Protein AF-A0A8J2YN36-F1 (afdb_monomer)

Organism: NCBI:txid591372

InterPro domains:
  IPR023346 Lysozyme-like domain superfamily [SSF53955] (122-240)

Foldseek 3Di:
DDDDDDDQDPVNVVVVVVVVVVVVVVVDDPPDCVVVVVVVVVVPDPDDPVVVVVVVVVVVVVVVVLVVLLVVQQVVLLVCLLVVHADAQAAAQPPPPVPLVPPVPDPPDLQVQLLVLCVVCVVLLVVQCVVLVNDSLLLSLQLSLQRRCVVVVVVVVVVVVPDDDDDPQAQPSNVDDCVSQVSLPPPDDNRPDSSNVSNSLSSSLSSLVVNYPDDDSQSSQQCSVGSSHRYRDSRSVSSVSCSVVVSSVVVVVVVVVVVVVVD

pLDDT: mean 75.19, std 22.32, range [29.22, 98.69]

Solvent-accessible surface area (backbone atoms only — not comparable to full-atom values): 15057 Å² total; per-residue (Å²): 140,82,85,79,79,82,79,79,49,74,66,56,52,51,50,53,53,50,49,55,54,54,53,53,67,73,68,59,98,76,78,56,72,64,61,54,51,50,56,52,56,60,70,74,48,74,78,60,63,75,64,59,54,52,50,52,52,52,52,53,51,51,52,49,53,53,50,52,50,28,50,54,47,20,53,52,50,50,48,24,53,56,72,69,45,95,55,85,54,68,57,42,78,57,81,84,66,82,75,58,76,62,80,89,72,49,88,84,52,77,43,67,54,11,39,47,40,39,67,75,40,44,69,50,44,52,57,36,19,64,75,54,75,38,61,53,58,57,55,46,17,49,28,23,49,49,42,52,49,46,64,61,57,49,55,56,50,56,72,64,57,88,73,84,89,78,79,82,83,49,31,52,53,60,62,56,56,43,94,82,46,41,69,67,43,72,95,48,54,35,44,81,35,55,65,43,21,47,44,46,48,46,52,48,52,34,52,52,46,77,28,27,92,79,70,44,64,26,46,49,43,22,40,74,79,33,56,45,50,50,44,46,36,74,66,3,51,51,32,37,53,38,48,75,64,40,53,55,59,56,51,54,57,53,53,53,54,55,64,64,73,78,111

Radius of gyration: 24.27 Å; Cα contacts (8 Å, |Δi|>4): 234; chains: 1; bounding box: 58×43×88 Å

Nearest PDB structures (foldseek):
  6ghy-assembly2_A  TM=6.630E-01  e=3.909E-01  Escherichia coli K-12
  6gi3-assembly1_B  TM=6.276E-01  e=3.215E-01  Escherichia coli
  6gi4-assembly1_B  TM=6.273E-01  e=3.545E-01  Escherichia coli
  6ghz-assembly2_A  TM=6.278E-01  e=1.203E+00  Escherichia coli K-12
  4hjv-assembly2_B  TM=5.149E-01  e=7.027E-01  Escherichia coli K-12

Sequence (263 aa):
MVSSVPSMTDEAFTALYAQLVAENKKFGSRLSEEALDIAASLRSFSPPDHDESKTRLRHANAAYIAREEGRRIEASRRRAILEDKPYPLVVSSGEDGDERPPIHRQVFRIDPLGVQAILQADQYIKKYAEKYSVDEELIRSVFYIENSQGYYEIGKKITNWAGLTNPPSTSLPSNINPELWQDILPGRDLRHDLDANVEASVKLLARIMERMEDPSIEKVATLYNGLGLDTVSVYGRQVRDVYHSRPWQIWRKLKSKITDEDL

Structure (mmCIF, N/CA/C/O backbone):
data_AF-A0A8J2YN36-F1
#
_entry.id   AF-A0A8J2YN36-F1
#
loop_
_atom_site.group_PDB
_atom_site.id
_atom_site.type_symbol
_atom_site.label_atom_id
_atom_site.label_alt_id
_atom_site.label_comp_id
_atom_site.label_asym_id
_atom_site.label_entity_id
_atom_site.label_seq_id
_atom_site.pdbx_PDB_ins_code
_atom_site.Cartn_x
_atom_site.Cartn_y
_atom_site.Cartn_z
_atom_site.occupancy
_atom_site.B_iso_or_equiv
_atom_site.auth_seq_id
_atom_site.auth_comp_id
_atom_site.auth_asym_id
_atom_site.auth_atom_id
_atom_site.pdbx_PDB_model_num
ATOM 1 N N . MET A 1 1 ? 23.647 -16.515 -47.889 1.00 36.34 1 MET A N 1
ATOM 2 C CA . MET A 1 1 ? 23.858 -15.081 -48.177 1.00 36.34 1 MET A CA 1
ATOM 3 C C . MET A 1 1 ? 23.295 -14.296 -47.006 1.00 36.34 1 MET A C 1
ATOM 5 O O . MET A 1 1 ? 22.085 -14.160 -46.911 1.00 36.34 1 MET A O 1
ATOM 9 N N . VAL A 1 2 ? 24.145 -13.898 -46.058 1.00 31.08 2 VAL A N 1
ATOM 10 C CA . VAL A 1 2 ? 23.741 -13.088 -44.900 1.00 31.08 2 VAL A CA 1
ATOM 11 C C . VAL A 1 2 ? 24.084 -11.640 -45.230 1.00 31.08 2 VAL A C 1
ATOM 13 O O . VAL A 1 2 ? 25.230 -11.337 -45.551 1.00 31.08 2 VAL A O 1
ATOM 16 N N . SER A 1 3 ? 23.063 -10.787 -45.235 1.00 33.75 3 SER A N 1
ATOM 17 C CA . SER A 1 3 ? 23.162 -9.349 -45.480 1.00 33.75 3 SER A CA 1
ATOM 18 C C . SER A 1 3 ? 23.956 -8.685 -44.350 1.00 33.75 3 SER A C 1
ATOM 20 O O . SER A 1 3 ? 23.584 -8.781 -43.182 1.00 33.75 3 SER A O 1
ATOM 22 N N . SER A 1 4 ? 25.077 -8.050 -44.695 1.00 29.66 4 SER A N 1
ATOM 23 C CA . SER A 1 4 ? 25.869 -7.225 -43.785 1.00 29.66 4 SER A CA 1
ATOM 24 C C . SER A 1 4 ? 25.162 -5.891 -43.544 1.00 29.66 4 SER A C 1
ATOM 26 O O . SER A 1 4 ? 24.923 -5.137 -44.489 1.00 29.66 4 SER A O 1
ATOM 28 N N . VAL A 1 5 ? 24.858 -5.590 -42.282 1.00 32.47 5 VAL A N 1
ATOM 29 C CA . VAL A 1 5 ? 24.374 -4.270 -41.851 1.00 32.47 5 VAL A CA 1
ATOM 30 C C . VAL A 1 5 ? 25.513 -3.250 -42.022 1.00 32.47 5 VAL A C 1
ATOM 32 O O . VAL A 1 5 ? 26.638 -3.566 -41.624 1.00 32.47 5 VAL A O 1
ATOM 35 N N . PRO A 1 6 ? 25.280 -2.051 -42.594 1.00 34.62 6 PRO A N 1
ATOM 36 C CA . PRO A 1 6 ? 26.351 -1.084 -42.819 1.00 34.62 6 PRO A CA 1
ATOM 37 C C . PRO A 1 6 ? 26.919 -0.590 -41.486 1.00 34.62 6 PRO A C 1
ATOM 39 O O . PRO A 1 6 ? 26.170 -0.188 -40.593 1.00 34.62 6 PRO A O 1
ATOM 42 N N . SER A 1 7 ? 28.246 -0.597 -41.356 1.00 46.69 7 SER A N 1
ATOM 43 C CA . SER A 1 7 ? 28.943 0.097 -40.276 1.00 46.69 7 SER A CA 1
ATOM 44 C C . SER A 1 7 ? 28.698 1.597 -40.410 1.00 46.69 7 SER A C 1
ATOM 46 O O . SER A 1 7 ? 28.994 2.187 -41.450 1.00 46.69 7 SER A O 1
ATOM 48 N N . MET A 1 8 ? 28.159 2.205 -39.360 1.00 40.66 8 MET A N 1
ATOM 49 C CA . MET A 1 8 ? 28.013 3.652 -39.257 1.00 40.66 8 MET A CA 1
ATOM 50 C C . MET A 1 8 ? 29.415 4.274 -39.299 1.00 40.66 8 MET A C 1
ATOM 52 O O . MET A 1 8 ? 30.264 3.913 -38.488 1.00 40.66 8 MET A O 1
ATOM 56 N N . THR A 1 9 ? 29.683 5.126 -40.288 1.00 59.22 9 THR A N 1
ATOM 57 C CA . THR A 1 9 ? 30.974 5.814 -40.417 1.00 59.22 9 THR A CA 1
ATOM 58 C C . THR A 1 9 ? 31.153 6.812 -39.271 1.00 59.22 9 THR A C 1
ATOM 60 O O . THR A 1 9 ? 30.168 7.293 -38.703 1.00 59.22 9 THR A O 1
ATOM 63 N N . ASP A 1 10 ? 32.398 7.163 -38.942 1.00 42.31 10 ASP A N 1
ATOM 64 C CA . ASP A 1 10 ? 32.710 8.156 -37.900 1.00 42.31 10 ASP A CA 1
ATOM 65 C C . ASP A 1 10 ? 31.997 9.501 -38.137 1.00 42.31 10 ASP A C 1
ATOM 67 O O . ASP A 1 10 ? 31.609 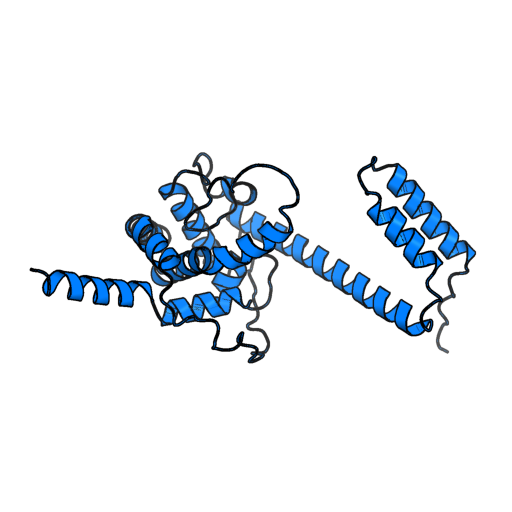10.189 -37.191 1.00 42.31 10 ASP A O 1
ATOM 71 N N . GLU A 1 11 ? 31.727 9.848 -39.397 1.00 44.66 11 GLU A N 1
ATOM 72 C CA . GLU A 1 11 ? 30.932 11.020 -39.778 1.00 44.66 11 GLU A CA 1
ATOM 73 C C . GLU A 1 11 ? 29.464 10.908 -39.352 1.00 44.66 11 GLU A C 1
ATOM 75 O O . GLU A 1 11 ? 28.896 11.877 -38.850 1.00 44.66 11 GLU A O 1
ATOM 80 N N . ALA A 1 12 ? 28.850 9.728 -39.478 1.00 45.66 12 ALA A N 1
ATOM 81 C CA . ALA A 1 12 ? 27.471 9.502 -39.052 1.00 45.66 12 ALA A CA 1
ATOM 82 C C . ALA A 1 12 ? 27.338 9.509 -37.518 1.00 45.66 12 ALA A C 1
ATOM 84 O O . ALA A 1 12 ? 26.352 10.020 -36.984 1.00 45.66 12 ALA A O 1
ATOM 85 N N . PHE A 1 13 ? 28.350 9.019 -36.796 1.00 43.75 13 PHE A N 1
ATOM 86 C CA . PHE A 1 13 ? 28.421 9.145 -35.336 1.00 43.75 13 PHE A CA 1
ATOM 87 C C . PHE A 1 13 ? 28.598 10.603 -34.898 1.00 43.75 13 PHE A C 1
ATOM 89 O O . PHE A 1 13 ? 27.888 11.082 -34.012 1.00 43.75 13 PHE A O 1
ATOM 96 N N . THR A 1 14 ? 29.483 11.335 -35.575 1.00 49.91 14 THR A N 1
ATOM 97 C CA . THR A 1 14 ? 29.727 12.758 -35.313 1.00 49.91 14 THR A CA 1
ATOM 98 C C . THR A 1 14 ? 28.478 13.602 -35.586 1.00 49.91 14 THR A C 1
ATOM 100 O O . THR A 1 14 ? 28.155 14.491 -34.798 1.00 49.91 14 THR A O 1
ATOM 103 N N . ALA A 1 15 ? 27.726 13.291 -36.646 1.00 52.50 15 ALA A N 1
ATOM 104 C CA . ALA A 1 15 ? 26.467 13.958 -36.971 1.00 52.50 15 ALA A CA 1
ATOM 105 C C . ALA A 1 15 ? 25.373 13.690 -35.921 1.00 52.50 15 ALA A C 1
ATOM 107 O O . ALA A 1 15 ? 24.716 14.631 -35.471 1.00 52.50 15 ALA A O 1
ATOM 108 N N . LEU A 1 16 ? 25.222 12.438 -35.470 1.00 45.72 16 LEU A N 1
ATOM 109 C CA . LEU A 1 16 ? 24.262 12.066 -34.424 1.00 45.72 16 LEU A CA 1
ATOM 110 C C . LEU A 1 16 ? 24.597 12.741 -33.082 1.00 45.72 16 LEU A C 1
ATOM 112 O O . LEU A 1 16 ? 23.713 13.259 -32.400 1.00 45.72 16 LEU A O 1
ATOM 116 N N . TYR A 1 17 ? 25.884 12.795 -32.732 1.00 46.91 17 TYR A N 1
ATOM 117 C CA . TYR A 1 17 ? 26.377 13.482 -31.539 1.00 46.91 17 TYR A CA 1
ATOM 118 C C . TYR A 1 17 ? 26.134 14.998 -31.607 1.00 46.91 17 TYR A C 1
ATOM 120 O O . TYR A 1 17 ? 25.642 15.596 -30.649 1.00 46.91 17 TYR A O 1
ATOM 128 N N . ALA A 1 18 ? 26.405 15.625 -32.756 1.00 55.03 18 ALA A N 1
ATOM 129 C CA . ALA A 1 18 ? 26.137 17.045 -32.969 1.00 55.03 18 ALA A CA 1
ATOM 130 C C . ALA A 1 18 ? 24.636 17.377 -32.877 1.00 55.03 18 ALA A C 1
ATOM 132 O O . ALA A 1 18 ? 24.273 18.411 -32.311 1.00 55.03 18 ALA A O 1
ATOM 133 N N . GLN A 1 19 ? 23.764 16.490 -33.366 1.00 51.41 19 GLN A N 1
ATOM 134 C CA . GLN A 1 19 ? 22.310 16.640 -33.280 1.00 51.41 19 GLN A CA 1
ATOM 135 C C . GLN A 1 19 ? 21.805 16.542 -31.830 1.00 51.41 19 GLN A C 1
ATOM 137 O O . GLN A 1 19 ? 21.037 17.398 -31.398 1.00 51.41 19 GLN A O 1
ATOM 142 N N . LEU A 1 20 ? 22.317 15.591 -31.040 1.00 45.44 20 LEU A N 1
ATOM 143 C CA . LEU A 1 20 ? 22.020 15.449 -29.605 1.00 45.44 20 LEU A CA 1
ATOM 144 C C . LEU A 1 20 ? 22.464 16.670 -28.781 1.00 45.44 20 LEU A C 1
ATOM 146 O O . LEU A 1 20 ? 21.748 17.131 -27.892 1.00 45.44 20 LEU A O 1
ATOM 150 N N . VAL A 1 21 ? 23.633 17.237 -29.095 1.00 52.78 21 VAL A N 1
ATOM 151 C CA . VAL A 1 21 ? 24.135 18.470 -28.462 1.00 52.78 21 VAL A CA 1
ATOM 152 C C . VAL A 1 21 ? 23.289 19.689 -28.861 1.00 52.78 21 VAL A C 1
ATOM 154 O O . VAL A 1 21 ? 23.012 20.553 -28.024 1.00 52.78 21 VAL A O 1
ATOM 157 N N . ALA A 1 22 ? 22.848 19.764 -30.120 1.00 56.06 22 ALA A N 1
ATOM 158 C CA . ALA A 1 22 ? 21.979 20.834 -30.609 1.00 56.06 22 ALA A CA 1
ATOM 159 C C . ALA A 1 22 ? 20.567 20.769 -29.998 1.00 56.06 22 ALA A C 1
ATOM 161 O O . ALA A 1 22 ? 20.011 21.808 -29.634 1.00 56.06 22 ALA A O 1
ATOM 162 N N . GLU A 1 23 ? 20.011 19.569 -29.820 1.00 46.50 23 GLU A N 1
ATOM 163 C CA . GLU A 1 23 ? 18.734 19.361 -29.131 1.00 46.50 23 GLU A CA 1
ATOM 164 C C . GLU A 1 23 ? 18.837 19.690 -27.635 1.00 46.50 23 GLU A C 1
ATOM 166 O O . GLU A 1 23 ? 17.961 20.373 -27.108 1.00 46.50 23 GLU A O 1
ATOM 171 N N . ASN A 1 24 ? 19.954 19.359 -26.976 1.00 47.19 24 ASN A N 1
ATOM 172 C CA . ASN A 1 24 ? 20.212 19.747 -25.582 1.00 47.19 24 ASN A CA 1
ATOM 173 C C . ASN A 1 24 ? 20.279 21.269 -25.370 1.00 47.19 24 ASN A C 1
ATOM 175 O O . ASN A 1 24 ? 19.779 21.779 -24.366 1.00 47.19 24 ASN A O 1
ATOM 179 N N . LYS A 1 25 ? 20.824 22.033 -26.328 1.00 48.53 25 LYS A N 1
ATOM 180 C CA . LYS A 1 25 ? 20.785 23.510 -26.287 1.00 48.53 25 LYS A CA 1
ATOM 181 C C . LYS A 1 25 ? 19.361 24.073 -26.345 1.00 48.53 25 LYS A C 1
ATOM 183 O O . LYS A 1 25 ? 19.126 25.172 -25.848 1.00 48.53 25 LYS A O 1
ATOM 188 N N . LYS A 1 26 ? 18.419 23.332 -26.933 1.00 48.78 26 LYS A N 1
ATOM 189 C CA . LYS A 1 26 ? 17.014 23.726 -27.094 1.00 48.78 26 LYS A CA 1
ATOM 190 C C . LYS A 1 26 ? 16.193 23.563 -25.804 1.00 48.78 26 LYS A C 1
ATOM 192 O O . LYS A 1 26 ? 15.143 24.185 -25.692 1.00 48.78 26 LYS A O 1
ATOM 197 N N . PHE A 1 27 ? 16.683 22.782 -24.833 1.00 43.59 27 PHE A N 1
ATOM 198 C CA . PHE A 1 27 ? 15.967 22.429 -23.597 1.00 43.59 27 PHE A CA 1
ATOM 199 C C . PHE A 1 27 ? 16.399 23.188 -22.328 1.00 43.59 27 PHE A C 1
ATOM 201 O O . PHE A 1 27 ? 15.908 22.880 -21.249 1.00 43.59 27 PHE A O 1
ATOM 208 N N . GLY A 1 28 ? 17.229 24.231 -22.443 1.00 39.84 28 GLY A N 1
ATOM 209 C CA . GLY A 1 28 ? 17.441 25.203 -21.361 1.00 39.84 28 GLY A CA 1
ATOM 210 C C . GLY A 1 28 ? 18.238 24.681 -20.155 1.00 39.84 28 GLY A C 1
ATOM 211 O O . GLY A 1 28 ? 17.702 24.049 -19.255 1.00 39.84 28 GLY A O 1
ATOM 212 N N . SER A 1 29 ? 19.535 25.003 -20.142 1.00 47.00 29 SER A N 1
ATOM 213 C CA . SER A 1 29 ? 20.438 25.232 -18.990 1.00 47.00 29 SER A CA 1
ATOM 214 C C . SER A 1 29 ? 20.233 24.480 -17.657 1.00 47.00 29 SER A C 1
ATOM 216 O O . SER A 1 29 ? 20.493 25.054 -16.598 1.00 47.00 29 SER A O 1
ATOM 218 N N . ARG A 1 30 ? 19.819 23.210 -17.655 1.00 47.25 30 ARG A N 1
ATOM 219 C CA . ARG A 1 30 ? 19.764 22.399 -16.423 1.00 47.25 30 ARG A CA 1
ATOM 220 C C . ARG A 1 30 ? 20.304 20.978 -16.557 1.00 47.25 30 ARG A C 1
ATOM 222 O O . ARG A 1 30 ? 19.897 20.084 -15.826 1.00 47.25 30 ARG A O 1
ATOM 229 N N . LEU A 1 31 ? 21.278 20.799 -17.441 1.00 46.78 31 LEU A N 1
ATOM 230 C CA . LEU A 1 31 ? 22.262 19.732 -17.295 1.00 46.78 31 LEU A CA 1
ATOM 231 C C . LEU A 1 31 ? 23.553 20.392 -16.806 1.00 46.78 31 LEU A C 1
ATOM 233 O O . LEU A 1 31 ? 24.167 21.187 -17.517 1.00 46.78 31 LEU A O 1
ATOM 237 N N . SER A 1 32 ? 23.825 20.149 -15.526 1.00 54.97 32 SER A N 1
ATOM 238 C CA . SER A 1 32 ? 24.926 20.639 -14.695 1.00 54.97 32 SER A CA 1
ATOM 239 C C . SER A 1 32 ? 26.292 20.237 -15.254 1.00 54.97 32 SER A C 1
ATOM 241 O O . SER A 1 32 ? 26.393 19.395 -16.144 1.00 54.97 32 SER A O 1
ATOM 243 N N . GLU A 1 33 ? 27.351 20.823 -14.693 1.00 48.62 33 GLU A N 1
ATOM 244 C CA . GLU A 1 33 ? 28.764 20.480 -14.922 1.00 48.62 33 GLU A CA 1
ATOM 245 C C . GLU A 1 33 ? 29.046 18.961 -14.965 1.00 48.62 33 GLU A C 1
ATOM 247 O O . GLU A 1 33 ? 29.950 18.545 -15.680 1.00 48.62 33 GLU A O 1
ATOM 252 N N . GLU A 1 34 ? 28.206 18.118 -14.349 1.00 47.62 34 GLU A N 1
ATOM 253 C CA . GLU A 1 34 ? 28.189 16.652 -14.507 1.00 47.62 34 GLU A CA 1
ATOM 254 C C . GLU A 1 34 ? 28.153 16.167 -15.964 1.00 47.62 34 GLU A C 1
ATOM 256 O O . GLU A 1 34 ? 28.849 15.218 -16.311 1.00 47.62 34 GLU A O 1
ATOM 261 N N . ALA A 1 35 ? 27.381 16.800 -16.851 1.00 52.06 35 ALA A N 1
ATOM 262 C CA . ALA A 1 35 ? 27.335 16.399 -18.259 1.00 52.06 35 ALA A CA 1
ATOM 263 C C . ALA A 1 35 ? 28.650 16.728 -18.994 1.00 52.06 35 ALA A C 1
ATOM 265 O O . ALA A 1 35 ? 29.047 16.010 -19.915 1.00 52.06 35 ALA A O 1
ATOM 266 N N . LEU A 1 36 ? 29.338 17.796 -18.573 1.00 54.94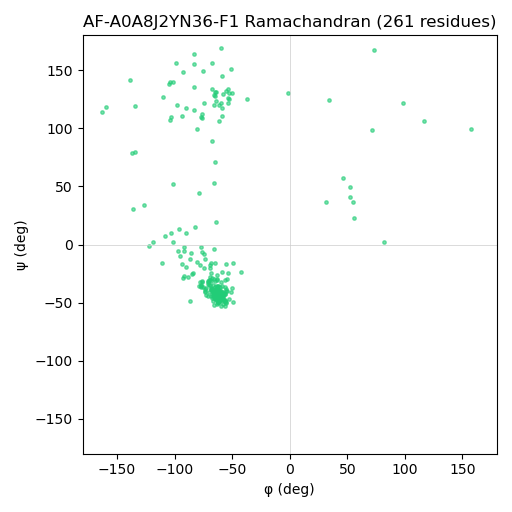 36 LEU A N 1
ATOM 267 C CA . LEU A 1 36 ? 30.647 18.188 -19.100 1.00 54.94 36 LEU A CA 1
ATOM 268 C C . LEU A 1 36 ? 31.770 17.313 -18.529 1.00 54.94 36 LEU A C 1
ATOM 270 O O . LEU A 1 36 ? 32.659 16.931 -19.288 1.00 54.94 36 LEU A O 1
ATOM 274 N N . ASP A 1 37 ? 31.687 16.916 -17.260 1.00 52.41 37 ASP A N 1
ATOM 275 C CA . ASP A 1 37 ? 32.616 15.973 -16.627 1.00 52.41 37 ASP A CA 1
ATOM 276 C C . ASP A 1 37 ? 32.470 14.550 -17.182 1.00 52.41 37 ASP A C 1
ATOM 278 O O . ASP A 1 37 ? 33.473 13.878 -17.436 1.00 52.41 37 ASP A O 1
ATOM 282 N N . ILE A 1 38 ? 31.247 14.102 -17.487 1.00 55.19 38 ILE A N 1
ATOM 283 C CA . ILE A 1 38 ? 31.008 12.847 -18.219 1.00 55.19 38 ILE A CA 1
ATOM 284 C C . ILE A 1 38 ? 31.621 12.935 -19.625 1.00 55.19 38 ILE A C 1
ATOM 286 O O . ILE A 1 38 ? 32.311 12.013 -20.058 1.00 55.19 38 ILE A O 1
ATOM 290 N N . ALA A 1 39 ? 31.446 14.056 -20.331 1.00 54.56 39 ALA A N 1
ATOM 291 C CA . ALA A 1 39 ? 32.014 14.251 -21.666 1.00 54.56 39 ALA A CA 1
ATOM 292 C C . ALA A 1 39 ? 33.552 14.375 -21.669 1.00 54.56 39 ALA A C 1
ATOM 294 O O . ALA A 1 39 ? 34.193 13.965 -22.639 1.00 54.56 39 ALA A O 1
ATOM 295 N N . ALA A 1 40 ? 34.157 14.921 -20.611 1.00 58.25 40 ALA A N 1
ATOM 296 C CA . ALA A 1 40 ? 35.608 14.968 -20.428 1.00 58.25 40 ALA A CA 1
ATOM 297 C C . ALA A 1 40 ? 36.177 13.584 -20.071 1.00 58.25 40 ALA A C 1
ATOM 299 O O . ALA A 1 40 ? 37.192 13.174 -20.637 1.00 58.25 40 ALA A O 1
ATOM 300 N N . SER A 1 41 ? 35.470 12.823 -19.230 1.00 53.59 41 SER A N 1
ATOM 301 C CA . SER A 1 41 ? 35.821 11.443 -18.858 1.00 53.59 41 SER A CA 1
ATOM 302 C C . SER A 1 41 ? 35.737 10.467 -20.038 1.00 53.59 41 SER A C 1
ATOM 304 O O . SER A 1 41 ? 36.495 9.504 -20.111 1.00 53.59 41 SER A O 1
ATOM 306 N N . LEU A 1 42 ? 34.856 10.735 -21.008 1.00 50.31 42 LEU A N 1
ATOM 307 C CA . LEU A 1 42 ? 34.749 9.956 -22.245 1.00 50.31 42 LEU A CA 1
ATOM 308 C C . LEU A 1 42 ? 35.887 10.232 -23.247 1.00 50.31 42 LEU A C 1
ATOM 310 O O . LEU A 1 42 ? 36.131 9.395 -24.110 1.00 50.31 42 LEU A O 1
ATOM 314 N N . ARG A 1 43 ? 36.605 11.366 -23.148 1.00 52.38 43 ARG A N 1
ATOM 315 C CA . ARG A 1 43 ? 37.742 11.695 -24.040 1.00 52.38 43 ARG A CA 1
ATOM 316 C C . ARG A 1 43 ? 39.070 11.082 -23.603 1.00 52.38 43 ARG A C 1
ATOM 318 O O . ARG A 1 43 ? 39.954 10.924 -24.438 1.00 52.38 43 ARG A O 1
ATOM 325 N N . SER A 1 44 ? 39.231 10.775 -22.318 1.00 47.62 44 SER A N 1
ATOM 326 C CA . SER A 1 44 ? 40.433 10.126 -21.769 1.00 47.62 44 SER A CA 1
ATOM 327 C C . SER A 1 44 ? 40.326 8.598 -21.724 1.00 47.62 44 SER A C 1
ATOM 329 O O . SER A 1 44 ? 41.307 7.919 -21.420 1.00 47.62 44 SER A O 1
ATOM 331 N N . PHE A 1 45 ? 39.160 8.044 -22.063 1.00 46.72 45 PHE A N 1
ATOM 332 C CA . PHE A 1 45 ? 38.946 6.609 -22.192 1.00 46.72 45 PHE A CA 1
ATOM 333 C C . PHE A 1 45 ? 39.540 6.125 -23.525 1.00 46.72 45 PHE A C 1
ATOM 335 O O . PHE A 1 45 ? 38.999 6.411 -24.593 1.00 46.72 45 PHE A O 1
ATOM 342 N N . SER A 1 46 ? 40.645 5.366 -23.485 1.00 52.44 46 SER A N 1
ATOM 343 C CA . SER A 1 46 ? 40.942 4.446 -24.595 1.00 52.44 46 SER A CA 1
ATOM 344 C C . SER A 1 46 ? 39.696 3.589 -24.807 1.00 52.44 46 SER A C 1
ATOM 346 O O . SER A 1 46 ? 39.173 3.094 -23.802 1.00 52.44 46 SER A O 1
ATOM 348 N N . PRO A 1 47 ? 39.184 3.440 -26.044 1.00 48.28 47 PRO A N 1
ATOM 349 C CA . PRO A 1 47 ? 37.966 2.684 -26.254 1.00 48.28 47 PRO A CA 1
ATOM 350 C C . PRO A 1 47 ? 38.160 1.306 -25.612 1.00 48.28 47 PRO A C 1
ATOM 352 O O . PRO A 1 47 ? 39.162 0.649 -25.914 1.00 48.28 47 PRO A O 1
ATOM 355 N N . PRO A 1 48 ? 37.255 0.866 -24.717 1.00 54.62 48 PRO A N 1
ATOM 356 C CA . PRO A 1 48 ? 37.200 -0.540 -24.358 1.00 54.62 48 PRO A CA 1
ATOM 357 C C . PRO A 1 48 ? 37.127 -1.326 -25.659 1.00 54.62 48 PRO A C 1
ATOM 359 O O . PRO A 1 48 ? 36.568 -0.816 -26.642 1.00 54.62 48 PRO A O 1
ATOM 362 N N . ASP A 1 49 ? 37.654 -2.547 -25.650 1.00 60.00 49 ASP A N 1
ATOM 363 C CA . ASP A 1 49 ? 37.516 -3.482 -26.760 1.00 60.00 49 ASP A CA 1
ATOM 364 C C . ASP A 1 49 ? 36.109 -3.342 -27.367 1.00 60.00 49 ASP A C 1
ATOM 366 O O . ASP A 1 49 ? 35.110 -3.305 -26.638 1.00 60.00 49 ASP A O 1
ATOM 370 N N . HIS A 1 50 ? 36.030 -3.103 -28.678 1.00 65.56 50 HIS A N 1
ATOM 371 C CA . HIS A 1 50 ? 34.855 -2.524 -29.355 1.00 65.56 50 HIS A CA 1
ATOM 372 C C . HIS A 1 50 ? 33.551 -3.317 -29.106 1.00 65.56 50 HIS A C 1
ATOM 374 O O . HIS A 1 50 ? 32.445 -2.799 -29.287 1.00 65.56 50 HIS A O 1
ATOM 380 N N . ASP A 1 51 ? 33.674 -4.559 -28.642 1.00 73.94 51 ASP A N 1
ATOM 381 C CA . ASP A 1 51 ? 32.586 -5.450 -28.258 1.00 73.94 51 ASP A CA 1
ATOM 382 C C . ASP A 1 51 ? 31.977 -5.155 -26.865 1.00 73.94 51 ASP A C 1
ATOM 384 O O . ASP A 1 51 ? 30.754 -5.210 -26.682 1.00 73.94 51 ASP A O 1
ATOM 388 N N . GLU A 1 52 ? 32.782 -4.739 -25.881 1.00 74.50 52 GLU A N 1
ATOM 389 C CA . GLU A 1 52 ? 32.299 -4.445 -24.524 1.00 74.50 52 GLU A CA 1
ATOM 390 C C . GLU A 1 52 ? 31.440 -3.170 -24.507 1.00 74.50 52 GLU A C 1
ATOM 392 O O . GLU A 1 52 ? 30.361 -3.130 -23.906 1.00 74.50 52 GLU A O 1
ATOM 397 N N . SER A 1 53 ? 31.861 -2.144 -25.252 1.00 74.75 53 SER A N 1
ATOM 398 C CA . SER A 1 53 ? 31.111 -0.890 -25.407 1.00 74.75 53 SER A CA 1
ATOM 399 C C . SER A 1 53 ? 29.744 -1.112 -26.064 1.00 74.75 53 SER A C 1
ATOM 401 O O . SER A 1 53 ? 28.733 -0.564 -25.616 1.00 74.75 53 SER A O 1
ATOM 403 N N . LYS A 1 54 ? 29.676 -1.970 -27.091 1.00 76.69 54 LYS A N 1
ATOM 404 C CA . LYS A 1 54 ? 28.414 -2.344 -27.753 1.00 76.69 54 LYS A CA 1
ATOM 405 C C . LYS A 1 54 ? 27.488 -3.123 -26.829 1.00 76.69 54 LYS A C 1
ATOM 407 O O . LYS A 1 54 ? 26.282 -2.877 -26.832 1.00 76.69 54 LYS A O 1
ATOM 412 N N . THR A 1 55 ? 28.039 -4.033 -26.030 1.00 81.31 55 THR A N 1
ATOM 413 C CA . THR A 1 55 ? 27.272 -4.810 -25.048 1.00 81.31 55 THR A CA 1
ATOM 414 C C . THR A 1 55 ? 26.673 -3.900 -23.975 1.00 81.31 55 THR A C 1
ATOM 416 O O . THR A 1 55 ? 25.467 -3.956 -23.728 1.00 81.31 55 THR A O 1
ATOM 419 N N . ARG A 1 56 ? 27.464 -2.973 -23.417 1.00 77.94 56 ARG A N 1
ATOM 420 C CA . ARG A 1 56 ? 26.979 -1.974 -22.446 1.00 77.94 56 ARG A CA 1
ATOM 421 C C . ARG A 1 56 ? 25.874 -1.086 -23.026 1.00 77.94 56 ARG A C 1
ATOM 423 O O . ARG A 1 56 ? 24.859 -0.884 -22.364 1.00 77.94 56 ARG A O 1
ATOM 430 N N . LEU A 1 57 ? 26.018 -0.613 -24.268 1.00 76.94 57 LEU A N 1
ATOM 431 C CA . LEU A 1 57 ? 24.985 0.185 -24.945 1.00 76.94 57 LEU A CA 1
ATOM 432 C C . LEU A 1 57 ? 23.691 -0.602 -25.183 1.00 76.94 57 LEU A C 1
ATOM 434 O O . LEU A 1 57 ? 22.604 -0.069 -24.968 1.00 76.94 57 LEU A O 1
ATOM 438 N N . ARG A 1 58 ? 23.784 -1.878 -25.581 1.00 79.00 58 ARG A N 1
ATOM 439 C CA . ARG A 1 58 ? 22.609 -2.752 -25.731 1.00 79.00 58 ARG A CA 1
ATOM 440 C C . ARG A 1 58 ? 21.883 -2.949 -24.403 1.00 79.00 58 ARG A C 1
ATOM 442 O O . ARG A 1 58 ? 20.661 -2.829 -24.373 1.00 79.00 58 ARG A O 1
ATOM 449 N N . HIS A 1 59 ? 22.616 -3.192 -23.317 1.00 81.38 59 HIS A N 1
ATOM 450 C CA . HIS A 1 59 ? 22.031 -3.331 -21.981 1.00 81.38 59 HIS A CA 1
ATOM 451 C C . HIS A 1 59 ? 21.385 -2.029 -21.496 1.00 81.38 59 HIS A C 1
ATOM 453 O O . HIS A 1 59 ? 20.263 -2.059 -20.997 1.00 81.38 59 HIS A O 1
ATOM 459 N N . ALA A 1 60 ? 22.042 -0.884 -21.696 1.00 79.38 60 ALA A N 1
ATOM 460 C CA . ALA A 1 60 ? 21.486 0.419 -21.338 1.00 79.38 60 ALA A CA 1
ATOM 461 C C . ALA A 1 60 ? 20.200 0.727 -22.123 1.00 79.38 60 ALA A C 1
ATOM 463 O O . ALA A 1 60 ? 19.208 1.158 -21.537 1.00 79.38 60 ALA A O 1
ATOM 464 N N . ASN A 1 61 ? 20.185 0.446 -23.431 1.00 85.00 61 ASN A N 1
ATOM 465 C CA . ASN A 1 61 ? 19.001 0.633 -24.265 1.00 85.00 61 ASN A CA 1
ATOM 466 C C . ASN A 1 61 ? 17.855 -0.306 -23.855 1.00 85.00 61 ASN A C 1
ATOM 468 O O . ASN A 1 61 ? 16.712 0.129 -23.747 1.00 85.00 61 ASN A O 1
ATOM 472 N N . ALA A 1 62 ? 18.152 -1.576 -23.564 1.00 83.50 62 ALA A N 1
ATOM 473 C CA . ALA A 1 62 ? 17.156 -2.527 -23.076 1.00 83.50 62 ALA A CA 1
ATOM 474 C C . ALA A 1 62 ? 16.555 -2.088 -21.729 1.00 83.50 62 ALA A C 1
ATOM 476 O O . ALA A 1 62 ? 15.336 -2.099 -21.568 1.00 83.50 62 ALA A O 1
ATOM 477 N N . ALA A 1 63 ? 17.389 -1.632 -20.790 1.00 78.44 63 ALA A N 1
ATOM 478 C CA . ALA A 1 63 ? 16.938 -1.116 -19.500 1.00 78.44 63 ALA A CA 1
ATOM 479 C C . ALA A 1 63 ? 16.080 0.153 -19.646 1.00 78.44 63 ALA A C 1
ATOM 481 O O . ALA A 1 63 ? 15.075 0.305 -18.952 1.00 78.44 63 ALA A O 1
ATOM 482 N N . TYR A 1 64 ? 16.445 1.051 -20.566 1.00 82.94 64 TYR A N 1
ATOM 483 C CA . TYR A 1 64 ? 15.652 2.237 -20.883 1.00 82.94 64 TYR A CA 1
ATOM 484 C C . TYR A 1 64 ? 14.270 1.866 -21.437 1.00 82.94 64 TYR A C 1
ATOM 486 O O . TYR A 1 64 ? 13.260 2.328 -20.90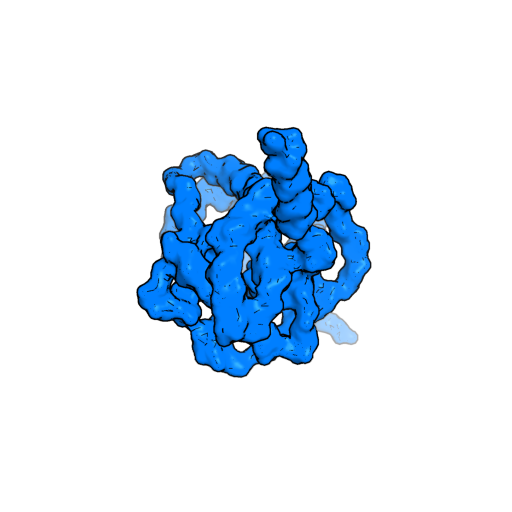7 1.00 82.94 64 TYR A O 1
ATOM 494 N N . ILE A 1 65 ? 14.214 0.979 -22.436 1.00 84.31 65 ILE A N 1
ATOM 495 C CA . ILE A 1 65 ? 12.955 0.505 -23.032 1.00 84.31 65 ILE A CA 1
ATOM 496 C C . ILE A 1 65 ? 12.069 -0.157 -21.970 1.00 84.31 65 ILE A C 1
ATOM 498 O O . ILE A 1 65 ? 10.887 0.167 -21.874 1.00 84.31 65 ILE A O 1
ATOM 502 N N . ALA A 1 66 ? 12.638 -1.028 -21.131 1.00 80.06 66 ALA A N 1
ATOM 503 C CA . ALA A 1 66 ? 11.906 -1.672 -20.041 1.00 80.06 66 ALA A CA 1
ATOM 504 C C . ALA A 1 66 ? 11.344 -0.649 -19.037 1.00 80.06 66 ALA A C 1
ATOM 506 O O . ALA A 1 66 ? 10.204 -0.770 -18.590 1.00 80.06 66 ALA A O 1
ATOM 507 N N . ARG A 1 67 ? 12.113 0.401 -18.717 1.00 79.38 67 ARG A N 1
ATOM 508 C CA . ARG A 1 67 ? 11.668 1.479 -17.825 1.00 79.38 67 ARG A CA 1
ATOM 509 C C . ARG A 1 67 ? 10.516 2.285 -18.422 1.00 79.38 67 ARG A C 1
ATOM 511 O O . ARG A 1 67 ? 9.574 2.606 -17.700 1.00 79.38 67 ARG A O 1
ATOM 518 N N . GLU A 1 68 ? 10.582 2.627 -19.706 1.00 85.75 68 GLU A N 1
ATOM 519 C CA . GLU A 1 68 ? 9.493 3.345 -20.377 1.00 85.75 68 GLU A CA 1
ATOM 520 C C . GLU A 1 68 ? 8.220 2.507 -20.460 1.00 85.75 68 GLU A C 1
ATOM 522 O O . GLU A 1 68 ? 7.129 3.012 -20.186 1.00 85.75 68 GLU A O 1
ATOM 527 N N . GLU A 1 69 ? 8.355 1.218 -20.767 1.00 86.94 69 GLU A N 1
ATOM 528 C CA . GLU A 1 69 ? 7.217 0.306 -20.795 1.00 86.94 69 GLU A CA 1
ATOM 529 C C . GLU A 1 69 ? 6.573 0.183 -19.408 1.00 86.94 69 GLU A C 1
ATOM 531 O O . GLU A 1 69 ? 5.357 0.341 -19.278 1.00 86.94 69 GLU A O 1
ATOM 536 N N . GLY A 1 70 ? 7.382 0.032 -18.354 1.00 86.12 70 GLY A N 1
ATOM 537 C CA . GLY A 1 70 ? 6.906 0.035 -16.970 1.00 86.12 70 GLY A CA 1
ATOM 538 C C . GLY A 1 70 ? 6.126 1.307 -16.614 1.00 86.12 70 GLY A C 1
ATOM 539 O O . GLY A 1 70 ? 5.043 1.223 -16.032 1.00 86.12 70 GLY A O 1
ATOM 540 N N . ARG A 1 71 ? 6.602 2.489 -17.038 1.00 86.75 71 ARG A N 1
ATOM 541 C CA . ARG A 1 71 ? 5.882 3.765 -16.842 1.00 86.75 71 ARG A CA 1
ATOM 542 C C . ARG A 1 71 ? 4.549 3.813 -17.581 1.00 86.75 71 ARG A C 1
ATOM 544 O O . ARG A 1 71 ? 3.561 4.312 -17.038 1.00 86.75 71 ARG A O 1
ATOM 551 N N . ARG A 1 72 ? 4.504 3.305 -18.813 1.00 91.50 72 ARG A N 1
ATOM 552 C CA . ARG A 1 72 ? 3.277 3.250 -19.619 1.00 91.50 72 ARG A CA 1
ATOM 553 C C . ARG A 1 72 ? 2.231 2.332 -18.984 1.00 91.50 72 ARG A C 1
ATOM 555 O O . ARG A 1 72 ? 1.053 2.700 -18.910 1.00 91.50 72 ARG A O 1
ATOM 562 N N . ILE A 1 73 ? 2.664 1.168 -18.501 1.00 90.81 73 ILE A N 1
ATOM 563 C CA . ILE A 1 73 ? 1.823 0.205 -17.780 1.00 90.81 73 ILE A CA 1
ATOM 564 C C . ILE A 1 73 ? 1.294 0.832 -16.487 1.00 90.81 73 ILE A C 1
ATOM 566 O O . ILE A 1 73 ? 0.084 0.826 -16.259 1.00 90.81 73 ILE A O 1
ATOM 570 N N . GLU A 1 74 ? 2.170 1.435 -15.678 1.00 92.31 74 GLU A N 1
ATOM 571 C CA . GLU A 1 74 ? 1.800 2.108 -14.429 1.00 92.31 74 GLU A CA 1
ATOM 572 C C . GLU A 1 74 ? 0.744 3.196 -14.663 1.00 92.31 74 GLU A C 1
ATOM 574 O O . GLU A 1 74 ? -0.281 3.222 -13.982 1.00 92.31 74 GLU A O 1
ATOM 579 N N . ALA A 1 75 ? 0.952 4.065 -15.657 1.00 93.75 75 ALA A N 1
ATOM 580 C CA . ALA A 1 75 ? 0.020 5.140 -15.983 1.00 93.75 75 ALA A CA 1
ATOM 581 C C . ALA A 1 75 ? -1.360 4.608 -16.403 1.00 93.75 75 ALA A C 1
ATOM 583 O O . ALA A 1 75 ? -2.385 5.156 -15.989 1.00 93.75 75 ALA A O 1
ATOM 584 N N . SER A 1 76 ? -1.392 3.530 -17.192 1.00 96.00 76 SER A N 1
ATOM 585 C CA . SER A 1 76 ? -2.636 2.899 -17.650 1.00 96.00 76 SER A CA 1
ATOM 586 C C . SER A 1 76 ? -3.401 2.260 -16.489 1.00 96.00 76 SER A C 1
ATOM 588 O O . SER A 1 76 ? -4.596 2.509 -16.324 1.00 96.00 76 SER A O 1
ATOM 590 N N . ARG A 1 77 ? -2.697 1.513 -15.629 1.00 96.56 77 ARG A N 1
ATOM 591 C CA . ARG A 1 77 ? -3.257 0.897 -14.418 1.00 96.56 77 ARG A CA 1
ATOM 592 C C . ARG A 1 77 ? -3.764 1.947 -13.430 1.00 96.56 77 ARG A C 1
ATOM 594 O O . ARG A 1 77 ? -4.887 1.833 -12.946 1.00 96.56 77 ARG A O 1
ATOM 601 N N . ARG A 1 78 ? -2.983 3.007 -13.179 1.00 96.94 78 ARG A N 1
ATOM 602 C CA . ARG A 1 78 ? -3.372 4.108 -12.282 1.00 96.94 78 ARG A CA 1
ATOM 603 C C . ARG A 1 78 ? -4.635 4.793 -12.780 1.00 96.94 78 ARG A C 1
ATOM 605 O O . ARG A 1 78 ? -5.561 4.984 -12.000 1.00 96.94 78 ARG A O 1
ATOM 612 N N . ARG A 1 79 ? -4.701 5.118 -14.076 1.00 97.12 79 ARG A N 1
ATOM 613 C CA . ARG A 1 79 ? -5.901 5.707 -14.681 1.00 97.12 79 ARG A CA 1
ATOM 614 C C . ARG A 1 79 ? -7.118 4.808 -14.481 1.00 97.12 79 ARG A C 1
ATOM 616 O O . ARG A 1 79 ? -8.147 5.292 -14.027 1.00 97.12 79 ARG A O 1
ATOM 623 N N . ALA A 1 80 ? -6.995 3.515 -14.774 1.00 97.56 80 ALA A N 1
ATOM 624 C CA . ALA A 1 80 ? -8.094 2.571 -14.602 1.00 97.56 80 ALA A CA 1
ATOM 625 C C . ALA A 1 80 ? -8.570 2.477 -13.145 1.00 97.56 80 ALA A C 1
ATOM 627 O O . ALA A 1 80 ? -9.772 2.421 -12.902 1.00 97.56 80 ALA A O 1
ATOM 628 N N . ILE A 1 81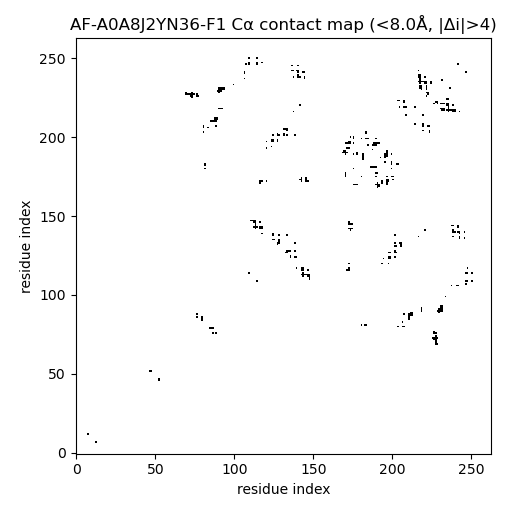 ? -7.647 2.511 -12.181 1.00 97.38 81 ILE A N 1
ATOM 629 C CA . ILE A 1 81 ? -7.990 2.541 -10.758 1.00 97.38 81 ILE A CA 1
ATOM 630 C C . ILE A 1 81 ? -8.689 3.851 -10.399 1.00 97.38 81 ILE A C 1
ATOM 632 O O . ILE A 1 81 ? -9.730 3.799 -9.762 1.00 97.38 81 ILE A O 1
ATOM 636 N N . LEU A 1 82 ? -8.170 5.018 -10.787 1.00 97.19 82 LEU A N 1
ATOM 637 C CA . LEU A 1 82 ? -8.778 6.314 -10.450 1.00 97.19 82 LEU A CA 1
ATOM 638 C C . LEU A 1 82 ? -10.189 6.451 -11.042 1.00 97.19 82 LEU A C 1
ATOM 640 O O . LEU A 1 82 ? -11.134 6.765 -10.316 1.00 97.19 82 LEU A O 1
ATOM 644 N N . GLU A 1 83 ? -10.337 6.124 -12.327 1.00 97.25 83 GLU A N 1
ATOM 645 C CA . GLU A 1 83 ? -11.595 6.194 -13.085 1.00 97.25 83 GLU A CA 1
ATOM 646 C C . GLU A 1 83 ? -12.560 5.037 -12.794 1.00 97.25 83 GLU A C 1
ATOM 648 O O . GLU A 1 83 ? -13.649 4.986 -13.360 1.00 97.25 83 GLU A O 1
ATOM 653 N N . ASP A 1 84 ? -12.154 4.097 -11.945 1.00 97.00 84 ASP A N 1
ATOM 654 C CA . ASP A 1 84 ? -12.894 2.881 -11.625 1.00 97.00 84 ASP A CA 1
ATOM 655 C C . ASP A 1 84 ? -13.285 2.019 -12.839 1.00 97.00 84 ASP A C 1
ATOM 657 O O . ASP A 1 84 ? -14.349 1.408 -12.897 1.00 97.00 84 ASP A O 1
ATOM 661 N N . LYS A 1 85 ? -12.407 1.954 -13.842 1.00 97.00 85 LYS A N 1
ATOM 662 C CA . LYS A 1 85 ? -12.636 1.174 -15.063 1.00 97.00 85 LYS A CA 1
ATOM 663 C C . LYS A 1 85 ? -12.050 -0.234 -14.957 1.00 97.00 85 LYS A C 1
ATOM 665 O O . LYS A 1 85 ? -11.010 -0.403 -14.307 1.00 97.00 85 LYS A O 1
ATOM 670 N N . PRO A 1 86 ? -12.661 -1.234 -15.621 1.00 95.69 86 PRO A N 1
ATOM 671 C CA . PRO A 1 86 ? -12.064 -2.554 -15.761 1.00 95.69 86 PRO A CA 1
ATOM 672 C C . PRO A 1 86 ? -10.697 -2.465 -16.445 1.00 95.69 86 PRO A C 1
ATOM 674 O O . PRO A 1 86 ? -10.561 -1.846 -17.500 1.00 95.69 86 PRO A O 1
ATOM 677 N N . TYR A 1 87 ? -9.688 -3.085 -15.841 1.00 95.56 87 TYR A N 1
ATOM 678 C CA . TYR A 1 87 ? -8.353 -3.227 -16.415 1.00 95.56 87 TYR A CA 1
ATOM 679 C C . TYR A 1 87 ? -7.649 -4.390 -15.715 1.00 95.56 87 TYR A C 1
ATOM 681 O O . TYR A 1 87 ? -7.465 -4.298 -14.505 1.00 95.56 87 TYR A O 1
ATOM 689 N N . PRO A 1 88 ? -7.256 -5.464 -16.415 1.00 94.44 88 PRO A N 1
ATOM 690 C CA . PRO A 1 88 ? -6.646 -6.615 -15.764 1.00 94.44 88 PRO A CA 1
ATOM 691 C C . PRO A 1 88 ? -5.282 -6.253 -15.165 1.00 94.44 88 PRO A C 1
ATOM 693 O O . PRO A 1 88 ? -4.401 -5.701 -15.834 1.00 94.44 88 PRO A O 1
ATOM 696 N N . LEU A 1 89 ? -5.102 -6.585 -13.891 1.00 95.81 89 LEU A N 1
ATOM 697 C CA . LEU A 1 89 ? -3.840 -6.463 -13.177 1.00 95.81 89 LEU A CA 1
ATOM 698 C C . LEU A 1 89 ? -3.214 -7.849 -13.051 1.00 95.81 89 LEU A C 1
ATOM 700 O O . LEU A 1 89 ? -3.702 -8.710 -12.324 1.00 95.81 89 LEU A O 1
ATOM 704 N N . VAL A 1 90 ? -2.120 -8.055 -13.783 1.00 94.94 90 VAL A N 1
ATOM 705 C CA . VAL A 1 90 ? -1.379 -9.318 -13.801 1.00 94.94 90 VAL A CA 1
ATOM 706 C C . VAL A 1 90 ? -0.042 -9.117 -13.103 1.00 94.94 90 VAL A C 1
ATOM 708 O O . VAL A 1 90 ? 0.711 -8.199 -13.443 1.00 94.94 90 VAL A O 1
ATOM 711 N N . VAL A 1 91 ? 0.221 -9.984 -12.127 1.00 94.19 91 VAL A N 1
ATOM 712 C CA . VAL A 1 91 ? 1.492 -10.095 -11.411 1.00 94.19 91 VAL A CA 1
ATOM 713 C C . VAL A 1 91 ? 1.848 -11.570 -11.334 1.00 94.19 91 VAL A C 1
ATOM 715 O O . VAL A 1 91 ? 1.105 -12.371 -10.763 1.00 94.19 91 VAL A O 1
ATOM 718 N N . SER A 1 92 ? 2.980 -11.925 -11.922 1.00 93.81 92 SER A N 1
ATOM 719 C CA . SER A 1 92 ? 3.563 -13.254 -11.819 1.00 93.81 92 SER A CA 1
ATOM 720 C C . SER A 1 92 ? 4.216 -13.442 -10.447 1.00 93.81 92 SER A C 1
ATOM 722 O O . SER A 1 92 ? 4.714 -12.489 -9.848 1.00 93.81 92 SER A O 1
ATOM 724 N N . SER A 1 93 ? 4.240 -14.671 -9.933 1.00 88.62 93 SER A N 1
ATOM 725 C CA . SER A 1 93 ? 4.919 -14.971 -8.662 1.00 88.62 93 SER A CA 1
ATOM 726 C C . SER A 1 93 ? 6.441 -14.766 -8.734 1.00 88.62 93 SER A C 1
ATOM 728 O O . SER A 1 93 ? 7.085 -14.632 -7.698 1.00 88.62 93 SER A O 1
ATOM 730 N N . GLY A 1 94 ? 7.000 -14.672 -9.947 1.00 81.12 94 GLY A N 1
ATOM 731 C CA . GLY A 1 94 ? 8.434 -14.784 -10.199 1.00 81.12 94 GLY A CA 1
ATOM 732 C C . GLY A 1 94 ? 8.913 -16.226 -10.049 1.00 81.12 94 GLY A C 1
ATOM 733 O O . GLY A 1 94 ? 8.194 -17.085 -9.540 1.00 81.12 94 GLY A O 1
ATOM 734 N N . GLU A 1 95 ? 10.134 -16.505 -10.502 1.00 71.06 95 GLU A N 1
ATOM 735 C CA . GLU A 1 95 ? 10.863 -17.640 -9.941 1.00 71.06 95 GLU A CA 1
ATOM 736 C C . GLU A 1 95 ? 11.124 -17.285 -8.477 1.00 71.06 95 GLU A C 1
ATOM 738 O O . GLU A 1 95 ? 11.600 -16.181 -8.197 1.00 71.06 95 GLU A O 1
ATOM 743 N N . ASP A 1 96 ? 10.768 -18.175 -7.549 1.00 56.56 96 ASP A N 1
ATOM 744 C CA . ASP A 1 96 ? 11.121 -18.064 -6.134 1.00 56.56 96 ASP A CA 1
ATOM 745 C C . ASP A 1 96 ? 12.649 -18.170 -6.003 1.00 56.56 96 ASP A C 1
ATOM 747 O O . ASP A 1 96 ? 13.207 -19.166 -5.548 1.00 56.56 96 ASP A O 1
ATOM 751 N N . GLY A 1 97 ? 13.359 -17.137 -6.453 1.00 50.62 97 GLY A N 1
ATOM 752 C CA . GLY A 1 97 ? 14.736 -16.906 -6.096 1.00 50.62 97 GLY A CA 1
ATOM 753 C C . GLY A 1 97 ? 14.729 -16.729 -4.592 1.00 50.62 97 GLY A C 1
ATOM 754 O O . GLY A 1 97 ? 14.281 -15.703 -4.080 1.00 50.62 97 GLY A O 1
ATOM 755 N N . ASP A 1 98 ? 15.213 -17.744 -3.885 1.00 48.78 98 ASP A N 1
ATOM 756 C CA . ASP A 1 98 ? 15.338 -17.817 -2.427 1.00 48.78 98 ASP A CA 1
ATOM 757 C C . ASP A 1 98 ? 16.325 -16.766 -1.865 1.00 48.78 98 ASP A C 1
ATOM 759 O O . ASP A 1 98 ? 16.789 -16.857 -0.728 1.00 48.78 98 ASP A O 1
ATOM 763 N N . GLU A 1 99 ? 16.609 -15.709 -2.637 1.00 50.34 99 GLU A N 1
ATOM 764 C CA . GLU A 1 99 ? 17.152 -14.423 -2.216 1.00 50.34 99 GLU A CA 1
ATOM 765 C C . GLU A 1 99 ? 16.136 -13.690 -1.323 1.00 50.34 99 GLU A C 1
ATOM 767 O O . GLU A 1 99 ? 15.771 -12.525 -1.514 1.00 50.34 99 GLU A O 1
ATOM 772 N N . ARG A 1 100 ? 15.671 -14.379 -0.277 1.00 53.97 100 ARG A N 1
ATOM 773 C CA . ARG A 1 100 ? 15.223 -13.713 0.933 1.00 53.97 100 ARG A CA 1
ATOM 774 C C . ARG A 1 100 ? 16.391 -12.815 1.340 1.00 53.97 100 ARG A C 1
ATOM 776 O O . ARG A 1 100 ? 17.507 -13.329 1.481 1.00 53.97 100 ARG A O 1
ATOM 783 N N . PRO A 1 101 ? 16.194 -11.498 1.536 1.00 51.22 101 PRO A N 1
ATOM 784 C CA . PRO A 1 101 ? 17.220 -10.707 2.193 1.00 51.22 101 PRO A CA 1
ATOM 785 C C . PRO A 1 101 ? 17.599 -11.464 3.470 1.00 51.22 101 PRO A C 1
ATOM 787 O O . PRO A 1 101 ? 16.702 -11.946 4.170 1.00 51.22 101 PRO A O 1
ATOM 790 N N . PRO A 1 102 ? 18.896 -11.682 3.723 1.00 46.72 102 PRO A N 1
ATOM 791 C CA . PRO A 1 102 ? 19.324 -12.682 4.680 1.00 46.72 102 PRO A CA 1
ATOM 792 C C . PRO A 1 102 ? 18.633 -12.453 6.029 1.00 46.72 102 PRO A C 1
ATOM 794 O O . PRO A 1 102 ? 18.527 -11.320 6.504 1.00 46.72 102 PRO A O 1
ATOM 797 N N . ILE A 1 103 ? 18.127 -13.550 6.606 1.00 44.47 103 ILE A N 1
ATOM 798 C CA . ILE A 1 103 ? 17.165 -13.645 7.729 1.00 44.47 103 ILE A CA 1
ATOM 799 C C . ILE A 1 103 ? 17.548 -12.780 8.953 1.00 44.47 103 ILE A C 1
ATOM 801 O O . ILE A 1 103 ? 16.705 -12.431 9.778 1.00 44.47 103 ILE A O 1
ATOM 805 N N . HIS A 1 104 ? 18.799 -12.321 9.035 1.00 44.75 104 HIS A N 1
ATOM 806 C CA . HIS A 1 104 ? 19.244 -11.311 9.992 1.00 44.75 104 HIS A CA 1
ATOM 807 C C . HIS A 1 104 ? 18.623 -9.901 9.802 1.00 44.75 104 HIS A C 1
ATOM 809 O O . HIS A 1 104 ? 18.847 -9.042 10.655 1.00 44.75 104 HIS A O 1
ATOM 815 N N . ARG A 1 105 ? 17.802 -9.655 8.762 1.00 47.94 105 ARG A N 1
ATOM 816 C CA . ARG A 1 105 ? 16.935 -8.461 8.587 1.00 47.94 105 ARG A CA 1
ATOM 817 C C . ARG A 1 105 ? 15.448 -8.724 8.937 1.00 47.94 105 ARG A C 1
ATOM 819 O O . ARG A 1 105 ? 14.544 -8.449 8.165 1.00 47.94 105 ARG A O 1
ATOM 826 N N . GLN A 1 106 ? 15.214 -9.266 10.133 1.00 52.69 106 GLN A N 1
ATOM 827 C CA . GLN A 1 106 ? 14.224 -8.803 11.131 1.00 52.69 106 GLN A CA 1
ATOM 828 C C . GLN A 1 106 ? 12.743 -8.577 10.740 1.00 52.69 106 GLN A C 1
ATOM 830 O O . GLN A 1 106 ? 12.145 -7.610 11.195 1.00 52.69 106 GLN A O 1
ATOM 835 N N . VAL A 1 107 ? 12.073 -9.527 10.079 1.00 48.38 107 VAL A N 1
ATOM 836 C CA . VAL A 1 107 ? 10.591 -9.614 10.191 1.00 48.38 107 VAL A CA 1
ATOM 837 C C . VAL A 1 107 ? 10.163 -10.048 11.613 1.00 48.38 107 VAL A C 1
ATOM 839 O O . VAL A 1 107 ? 9.036 -9.826 12.039 1.00 48.38 107 VAL A O 1
ATOM 842 N N . PHE A 1 108 ? 11.094 -10.594 12.407 1.00 51.53 108 PHE A N 1
ATOM 843 C CA . PHE A 1 108 ? 10.854 -11.020 13.792 1.00 51.53 108 PHE A CA 1
ATOM 844 C C . PHE A 1 108 ? 11.154 -9.965 14.865 1.00 51.53 108 PHE A C 1
ATOM 846 O O . PHE A 1 108 ? 10.951 -10.244 16.047 1.00 51.53 108 PHE A O 1
ATOM 853 N N . ARG A 1 109 ? 11.637 -8.764 14.508 1.00 63.59 109 ARG A N 1
ATOM 854 C CA . ARG A 1 109 ? 11.644 -7.663 15.479 1.00 63.59 109 ARG A CA 1
ATOM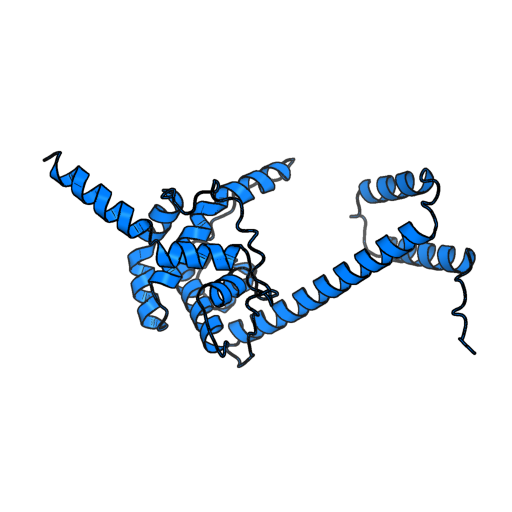 855 C C . ARG A 1 109 ? 10.332 -6.916 15.340 1.00 63.59 109 ARG A C 1
ATOM 857 O O . ARG A 1 109 ? 10.024 -6.386 14.279 1.00 63.59 109 ARG A O 1
ATOM 864 N N . ILE A 1 110 ? 9.558 -6.919 16.420 1.00 70.44 110 ILE A N 1
ATOM 865 C CA . ILE A 1 110 ? 8.402 -6.040 16.559 1.00 70.44 110 ILE A CA 1
ATOM 866 C C . ILE A 1 110 ? 8.938 -4.616 16.432 1.00 70.44 110 ILE A C 1
ATOM 868 O O . ILE A 1 110 ? 9.681 -4.158 17.298 1.00 70.44 110 ILE A O 1
ATOM 872 N N . ASP A 1 111 ? 8.603 -3.959 15.331 1.00 81.69 111 ASP A N 1
ATOM 873 C CA . ASP A 1 111 ? 8.976 -2.585 15.061 1.00 81.69 111 ASP A CA 1
ATOM 874 C C . ASP A 1 111 ? 7.962 -1.669 15.760 1.00 81.69 111 ASP A C 1
ATOM 876 O O . ASP A 1 111 ? 6.770 -1.703 15.421 1.00 81.69 111 ASP A O 1
ATOM 880 N N . PRO A 1 112 ? 8.388 -0.867 16.752 1.00 80.25 112 PRO A N 1
ATOM 881 C CA . PRO A 1 112 ? 7.470 -0.020 17.499 1.00 80.25 112 PRO A CA 1
ATOM 882 C C . PRO A 1 112 ? 6.731 0.994 16.620 1.00 80.25 112 PRO A C 1
ATOM 884 O O . PRO A 1 112 ? 5.575 1.290 16.914 1.00 80.25 112 PRO A O 1
ATOM 887 N N . LEU A 1 113 ? 7.349 1.493 15.540 1.00 82.25 113 LEU A N 1
ATOM 888 C CA . LEU A 1 113 ? 6.731 2.463 14.631 1.00 82.25 113 LEU A CA 1
ATOM 889 C C . LEU A 1 113 ? 5.652 1.796 13.780 1.00 82.25 113 LEU A C 1
ATOM 891 O O . LEU A 1 113 ? 4.543 2.320 13.669 1.00 82.25 113 LEU A O 1
ATOM 895 N N . GLY A 1 114 ? 5.939 0.601 13.256 1.00 85.06 114 GLY A N 1
ATOM 896 C CA . GLY A 1 114 ? 4.950 -0.215 12.547 1.00 85.06 114 GLY A CA 1
ATOM 897 C C . GLY A 1 114 ? 3.734 -0.539 13.422 1.00 85.06 114 GLY A C 1
ATOM 898 O O . GLY A 1 114 ? 2.587 -0.382 12.997 1.00 85.06 114 GLY A O 1
ATOM 899 N N . VAL A 1 115 ? 3.965 -0.938 14.678 1.00 86.56 115 VAL A N 1
ATOM 900 C CA . VAL A 1 115 ? 2.878 -1.191 15.638 1.00 86.56 115 VAL A CA 1
ATOM 901 C C . VAL A 1 115 ? 2.110 0.090 15.962 1.00 86.56 115 VAL A C 1
ATOM 903 O O . VAL A 1 115 ? 0.878 0.075 15.970 1.00 86.56 115 VAL A O 1
ATOM 906 N N . GLN A 1 116 ? 2.807 1.195 16.230 1.00 84.81 116 GLN A N 1
ATOM 907 C CA . GLN A 1 116 ? 2.182 2.470 16.572 1.00 84.81 116 GLN A CA 1
ATOM 908 C C . GLN A 1 116 ? 1.271 2.972 15.448 1.00 84.81 116 GLN A C 1
ATOM 910 O O . GLN A 1 116 ? 0.147 3.383 15.737 1.00 84.81 116 GLN A O 1
ATOM 915 N N . ALA A 1 117 ? 1.708 2.873 14.191 1.00 87.94 117 ALA A N 1
ATOM 916 C CA . ALA A 1 117 ? 0.912 3.259 13.030 1.00 87.94 117 ALA A CA 1
ATOM 917 C C . ALA A 1 117 ? -0.408 2.476 12.948 1.00 87.94 117 ALA A C 1
ATOM 919 O O . ALA A 1 117 ? -1.472 3.069 12.764 1.00 87.94 117 ALA A O 1
ATOM 920 N N . ILE A 1 118 ? -0.366 1.155 13.177 1.00 91.75 118 ILE A N 1
ATOM 921 C CA . ILE A 1 118 ? -1.585 0.336 13.247 1.00 91.75 118 ILE A CA 1
ATOM 922 C C . ILE A 1 118 ? -2.479 0.790 14.396 1.00 91.75 118 ILE A C 1
ATOM 924 O O . ILE A 1 118 ? -3.678 0.957 14.203 1.00 91.75 118 ILE A O 1
ATOM 928 N N . LEU A 1 119 ? -1.926 0.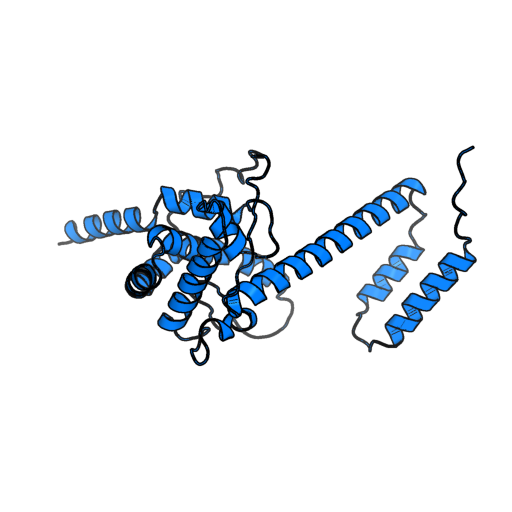970 15.599 1.00 88.62 119 LEU A N 1
ATOM 929 C CA . LEU A 1 119 ? -2.725 1.327 16.774 1.00 88.62 119 LEU A CA 1
ATOM 930 C C . LEU A 1 119 ? -3.411 2.690 16.613 1.00 88.62 119 LEU A C 1
ATOM 932 O O . LEU A 1 119 ? -4.561 2.831 17.017 1.00 88.62 1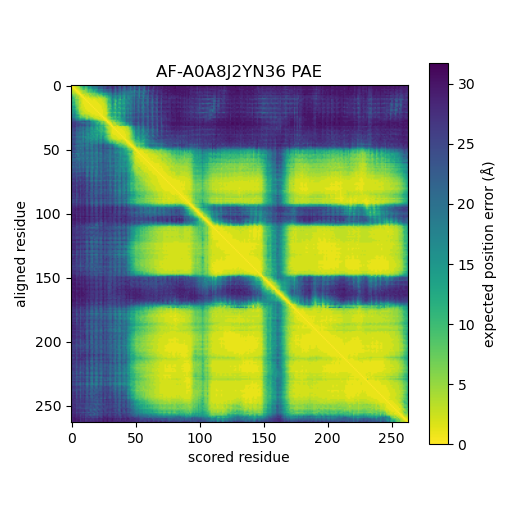19 LEU A O 1
ATOM 936 N N . GLN A 1 120 ? -2.735 3.664 16.001 1.00 88.88 120 GLN A N 1
ATOM 937 C CA . GLN A 1 120 ? -3.304 4.982 15.708 1.00 88.88 120 GLN A CA 1
ATOM 938 C C . GLN A 1 120 ? -4.428 4.916 14.665 1.00 88.88 120 GLN A C 1
ATOM 940 O O . GLN A 1 120 ? -5.399 5.666 14.762 1.00 88.88 120 GLN A O 1
ATOM 945 N N . ALA A 1 121 ? -4.321 4.010 13.690 1.00 93.56 121 ALA A N 1
ATOM 946 C CA . ALA A 1 121 ? -5.272 3.888 12.591 1.00 93.56 121 ALA A CA 1
ATOM 947 C C . ALA A 1 121 ? -6.354 2.809 12.789 1.00 93.56 121 ALA A C 1
ATOM 949 O O . ALA A 1 121 ? -7.259 2.722 11.965 1.00 93.56 121 ALA A O 1
ATOM 950 N N . ASP A 1 122 ? -6.303 1.996 13.853 1.00 94.56 122 ASP A N 1
ATOM 951 C CA . ASP A 1 122 ? -7.087 0.752 13.992 1.00 94.56 122 ASP A CA 1
ATOM 952 C C . ASP A 1 122 ? -8.599 0.947 13.803 1.00 94.56 122 ASP A C 1
ATOM 954 O O . ASP A 1 122 ? -9.244 0.133 13.143 1.00 94.56 122 ASP A O 1
ATOM 958 N N . GLN A 1 123 ? -9.162 2.040 14.331 1.00 97.00 123 GLN A N 1
ATOM 959 C CA . GLN A 1 123 ? -10.586 2.352 14.160 1.00 97.00 123 GLN A CA 1
ATOM 960 C C . GLN A 1 123 ? -10.956 2.647 12.698 1.00 97.00 123 GLN A C 1
ATOM 962 O O . GLN A 1 123 ? -12.003 2.209 12.226 1.00 97.00 123 GLN A O 1
ATOM 967 N N . TYR A 1 124 ? -10.086 3.347 11.966 1.00 97.94 124 TYR A N 1
ATOM 968 C CA . TYR A 1 124 ? -10.294 3.681 10.558 1.00 97.94 124 TYR A CA 1
ATOM 969 C C . TYR A 1 124 ? -10.050 2.463 9.668 1.00 97.94 124 TYR A C 1
ATOM 971 O O . TYR A 1 124 ? -10.797 2.249 8.719 1.00 97.94 124 TYR A O 1
ATOM 979 N N . ILE A 1 125 ? -9.061 1.628 10.014 1.00 97.94 125 ILE A N 1
ATOM 980 C CA . ILE A 1 125 ? -8.811 0.348 9.342 1.00 97.94 125 ILE A CA 1
ATOM 981 C C . ILE A 1 125 ? -10.075 -0.506 9.389 1.00 97.94 125 ILE A C 1
ATOM 983 O O . ILE A 1 125 ? -10.553 -0.901 8.337 1.00 97.94 125 ILE A O 1
ATOM 987 N N . LYS A 1 126 ? -10.660 -0.724 10.574 1.00 98.38 126 LYS A N 1
ATOM 988 C CA . LYS A 1 126 ? -11.900 -1.506 10.730 1.00 98.38 126 LYS A CA 1
ATOM 989 C C . LYS A 1 126 ? -13.057 -0.920 9.922 1.00 98.38 126 LYS A C 1
ATOM 991 O O . LYS A 1 126 ? -13.662 -1.613 9.112 1.00 98.38 126 LYS A O 1
ATOM 996 N N . LYS A 1 127 ? -13.307 0.384 10.093 1.00 98.44 127 LYS A N 1
ATOM 997 C CA . LYS A 1 127 ? -14.363 1.123 9.383 1.00 98.44 127 LYS A CA 1
ATOM 998 C C . LYS A 1 127 ? -14.271 0.939 7.865 1.00 98.44 127 LYS A C 1
ATOM 1000 O O . LYS A 1 127 ? -15.284 0.712 7.209 1.00 98.44 127 LYS A O 1
ATOM 1005 N N . TYR A 1 128 ? -13.075 1.071 7.292 1.00 98.69 128 TYR A N 1
ATOM 1006 C CA . TYR A 1 128 ? -12.903 1.029 5.840 1.00 98.69 128 TYR A CA 1
ATOM 1007 C C . TYR A 1 128 ? -12.693 -0.373 5.279 1.00 98.69 128 TYR A C 1
ATOM 1009 O O . TYR A 1 128 ? -13.103 -0.616 4.146 1.00 98.69 128 TYR A O 1
ATOM 1017 N N . ALA A 1 129 ? -12.133 -1.295 6.060 1.00 98.62 129 ALA A N 1
ATOM 1018 C CA . ALA A 1 129 ? -12.111 -2.718 5.741 1.00 98.62 129 ALA A CA 1
ATOM 1019 C C . ALA A 1 129 ? -13.532 -3.240 5.517 1.00 98.62 129 ALA A C 1
ATOM 1021 O O . ALA A 1 129 ? -13.809 -3.837 4.481 1.00 98.62 129 ALA A O 1
ATOM 1022 N N . GLU A 1 130 ? -14.453 -2.918 6.431 1.00 98.56 130 GLU A N 1
ATOM 1023 C CA . GLU A 1 130 ? -15.870 -3.251 6.290 1.00 98.56 130 GLU A CA 1
ATOM 1024 C C . GLU A 1 130 ? -16.490 -2.552 5.072 1.00 98.56 130 GLU A C 1
ATOM 1026 O O . GLU A 1 130 ? -17.061 -3.211 4.204 1.00 98.56 130 GLU A O 1
ATOM 1031 N N . LYS A 1 131 ? -16.312 -1.225 4.949 1.00 98.56 131 LYS A N 1
ATOM 1032 C CA . LYS A 1 131 ? -16.881 -0.431 3.844 1.00 98.56 131 LYS A CA 1
ATOM 1033 C C . LYS A 1 131 ? -16.495 -0.958 2.457 1.00 98.56 131 LYS A C 1
ATOM 1035 O O . LYS A 1 131 ? -17.325 -0.918 1.552 1.00 98.56 131 LYS A O 1
ATOM 1040 N N . TYR A 1 132 ? -15.249 -1.391 2.280 1.00 98.44 132 TYR A N 1
ATOM 1041 C CA . TYR A 1 132 ? -14.710 -1.815 0.984 1.00 98.44 132 TYR A CA 1
ATOM 1042 C C . TYR A 1 132 ? -14.498 -3.331 0.873 1.00 98.44 132 TYR A C 1
ATOM 1044 O O . TYR A 1 132 ? -13.935 -3.784 -0.118 1.00 98.44 132 TYR A O 1
ATOM 1052 N N . SER A 1 133 ? -14.949 -4.117 1.858 1.00 98.06 133 SER A N 1
ATOM 1053 C CA . SER A 1 133 ? -14.782 -5.580 1.897 1.00 98.06 133 SER A CA 1
ATOM 1054 C C . SER A 1 133 ? -13.327 -6.044 1.708 1.00 98.06 133 SER A C 1
ATOM 1056 O O . SER A 1 133 ? -13.056 -7.020 1.009 1.00 98.06 133 SER A O 1
ATOM 1058 N N . VAL A 1 134 ? -12.380 -5.339 2.335 1.00 98.31 134 VAL A N 1
ATOM 1059 C CA . VAL A 1 134 ? -10.944 -5.669 2.315 1.00 98.31 134 VAL A CA 1
ATOM 1060 C C . VAL A 1 134 ? -10.552 -6.298 3.647 1.00 98.31 134 VAL A C 1
ATOM 1062 O O . VAL A 1 134 ? -10.985 -5.839 4.699 1.00 98.31 134 VAL A O 1
ATOM 1065 N N . ASP A 1 135 ? -9.702 -7.324 3.619 1.00 98.31 135 ASP A N 1
ATOM 1066 C CA . ASP A 1 135 ? -9.181 -7.954 4.834 1.00 98.31 135 ASP A CA 1
ATOM 1067 C C . ASP A 1 135 ? -8.402 -6.945 5.701 1.00 98.31 135 ASP A C 1
ATOM 1069 O O . ASP A 1 135 ? -7.402 -6.359 5.272 1.00 98.31 135 ASP A O 1
ATOM 1073 N N . GLU A 1 136 ? -8.839 -6.769 6.951 1.00 98.19 136 GLU A N 1
ATOM 1074 C CA . GLU A 1 136 ? -8.175 -5.894 7.914 1.00 98.19 136 GLU A CA 1
ATOM 1075 C C . GLU A 1 136 ? -6.704 -6.263 8.128 1.00 98.19 136 GLU A C 1
ATOM 1077 O O . GLU A 1 136 ? -5.863 -5.380 8.306 1.00 98.19 136 GLU A O 1
ATOM 1082 N N . GLU A 1 137 ? -6.370 -7.554 8.114 1.00 97.94 137 GLU A N 1
ATOM 1083 C CA . GLU A 1 137 ? -5.004 -8.009 8.355 1.00 97.94 137 GLU A CA 1
ATOM 1084 C C . GLU A 1 137 ? -4.094 -7.656 7.172 1.00 97.94 137 GLU A C 1
ATOM 1086 O O . GLU A 1 137 ? -2.931 -7.312 7.388 1.00 97.94 137 GLU A O 1
ATOM 1091 N N . LEU A 1 138 ? -4.616 -7.624 5.939 1.00 98.38 138 LEU A N 1
ATOM 1092 C CA . LEU A 1 138 ? -3.877 -7.132 4.772 1.00 98.38 138 LEU A CA 1
ATOM 1093 C C . LEU A 1 138 ? -3.564 -5.642 4.936 1.00 98.38 138 LEU A C 1
ATOM 1095 O O . LEU A 1 138 ? -2.409 -5.239 4.796 1.00 98.38 138 LEU A O 1
ATOM 1099 N N . ILE A 1 139 ? -4.565 -4.839 5.308 1.00 98.19 139 ILE A N 1
ATOM 1100 C CA . ILE A 1 139 ? -4.402 -3.393 5.519 1.00 98.19 139 ILE A CA 1
ATOM 1101 C C . ILE A 1 139 ? -3.369 -3.123 6.622 1.00 98.19 139 ILE A C 1
ATOM 1103 O O . ILE A 1 139 ? -2.443 -2.332 6.429 1.00 98.19 139 ILE A O 1
ATOM 1107 N N . ARG A 1 140 ? -3.480 -3.817 7.765 1.00 97.00 140 ARG A N 1
ATOM 1108 C CA . ARG A 1 140 ? -2.514 -3.709 8.871 1.00 97.00 140 ARG A CA 1
ATOM 1109 C C . ARG A 1 140 ? -1.102 -4.076 8.423 1.00 97.00 140 ARG A C 1
ATOM 1111 O O . ARG A 1 140 ? -0.159 -3.388 8.798 1.00 97.00 140 ARG A O 1
ATOM 1118 N N . SER A 1 141 ? -0.955 -5.114 7.604 1.00 95.69 141 SER A N 1
ATOM 1119 C CA . SER A 1 141 ? 0.354 -5.573 7.120 1.00 95.69 141 SER A CA 1
ATOM 1120 C C . SER A 1 141 ? 1.035 -4.555 6.215 1.00 95.69 141 SER A C 1
ATOM 1122 O O . SER A 1 141 ? 2.222 -4.283 6.392 1.00 95.69 141 SER A O 1
ATOM 1124 N N . VAL A 1 142 ? 0.277 -3.954 5.294 1.00 95.44 142 VAL A N 1
ATOM 1125 C CA . VAL A 1 142 ? 0.759 -2.862 4.437 1.00 95.44 142 VAL A CA 1
ATOM 1126 C C . VAL A 1 142 ? 1.203 -1.683 5.304 1.00 95.44 142 VAL A C 1
ATOM 1128 O O . VAL A 1 142 ? 2.358 -1.272 5.235 1.00 95.44 142 VAL A O 1
ATOM 1131 N N . PHE A 1 143 ? 0.342 -1.198 6.206 1.00 94.31 143 PHE A N 1
ATOM 1132 C CA . PHE A 1 143 ? 0.673 -0.047 7.057 1.00 94.31 143 PHE A CA 1
ATOM 1133 C C . PHE A 1 143 ? 1.859 -0.328 7.984 1.00 94.31 143 PHE A C 1
ATOM 1135 O O . PHE A 1 143 ? 2.685 0.552 8.218 1.00 94.31 143 PHE A O 1
ATOM 1142 N N . TYR A 1 144 ? 1.985 -1.550 8.497 1.00 92.19 144 TYR A N 1
ATOM 1143 C CA . TYR A 1 144 ? 3.142 -1.935 9.296 1.00 92.19 144 TYR A CA 1
ATOM 1144 C C . TYR A 1 144 ? 4.441 -1.821 8.497 1.00 92.19 144 TYR A C 1
ATOM 1146 O O . TYR A 1 144 ? 5.410 -1.247 8.995 1.00 92.19 144 TYR A O 1
ATOM 1154 N N . ILE A 1 145 ? 4.484 -2.358 7.272 1.00 89.25 145 ILE A N 1
ATOM 1155 C CA . ILE A 1 145 ? 5.686 -2.316 6.428 1.00 89.25 145 ILE A CA 1
ATOM 1156 C C . ILE A 1 145 ? 6.046 -0.875 6.045 1.00 89.25 145 ILE A C 1
ATOM 1158 O O . ILE A 1 145 ? 7.208 -0.500 6.200 1.00 89.25 145 ILE A O 1
ATOM 1162 N N . GLU A 1 146 ? 5.068 -0.050 5.659 1.00 88.00 146 GLU A N 1
ATOM 1163 C CA . GLU A 1 146 ? 5.296 1.368 5.324 1.00 88.00 146 GLU A CA 1
ATOM 1164 C C . GLU A 1 146 ? 5.975 2.144 6.463 1.00 88.00 146 GLU A C 1
ATOM 1166 O O . GLU A 1 146 ? 6.862 2.968 6.232 1.00 88.00 146 GLU A O 1
ATOM 1171 N N . ASN A 1 147 ? 5.602 1.851 7.713 1.00 85.88 147 ASN A N 1
ATOM 1172 C CA . ASN A 1 147 ? 6.106 2.584 8.877 1.00 85.88 147 ASN A CA 1
ATOM 1173 C C . ASN A 1 147 ? 7.344 1.948 9.520 1.00 85.88 147 ASN A C 1
ATOM 1175 O O . ASN A 1 147 ? 8.170 2.669 10.074 1.00 85.88 147 ASN A O 1
ATOM 1179 N N . SER A 1 148 ? 7.512 0.628 9.427 1.00 81.06 148 SER A N 1
ATOM 1180 C CA . SER A 1 148 ? 8.700 -0.068 9.950 1.00 81.06 148 SER A CA 1
ATOM 1181 C C . SER A 1 148 ? 9.929 0.104 9.053 1.00 81.06 148 SER A C 1
ATOM 1183 O O . SER A 1 148 ? 11.057 0.167 9.535 1.00 81.06 148 SER A O 1
ATOM 1185 N N . GLN A 1 149 ? 9.743 0.231 7.735 1.00 71.31 149 GLN A N 1
ATOM 1186 C CA . GLN A 1 149 ? 10.864 0.345 6.795 1.00 71.31 149 GLN A CA 1
ATOM 1187 C C . GLN A 1 149 ? 11.242 1.784 6.426 1.00 71.31 149 GLN A C 1
ATOM 1189 O O . GLN A 1 149 ? 12.319 1.999 5.858 1.00 71.31 149 GLN A O 1
ATOM 1194 N N . GLY A 1 150 ? 10.425 2.778 6.798 1.00 54.06 150 GLY A N 1
ATOM 1195 C CA . GLY A 1 150 ? 10.654 4.194 6.484 1.00 54.06 150 GLY A CA 1
ATOM 1196 C C . GLY A 1 150 ? 12.034 4.726 6.901 1.00 54.06 150 GLY A C 1
ATOM 1197 O O . GLY A 1 150 ? 12.561 5.637 6.265 1.00 54.06 150 GLY A O 1
ATOM 1198 N N . TYR A 1 151 ? 12.691 4.116 7.895 1.00 43.16 151 TYR A N 1
ATOM 1199 C CA . TYR A 1 151 ? 14.018 4.537 8.356 1.00 43.16 151 TYR A CA 1
ATOM 1200 C C . TYR A 1 151 ? 15.154 4.267 7.345 1.00 43.16 151 TYR A C 1
ATOM 1202 O O . TYR A 1 151 ? 16.112 5.039 7.278 1.00 43.16 151 TYR A O 1
ATOM 1210 N N . TYR A 1 152 ? 15.059 3.220 6.513 1.00 42.78 152 TYR A N 1
ATOM 1211 C CA . TYR A 1 152 ? 16.110 2.898 5.531 1.00 42.78 152 TYR A CA 1
ATOM 1212 C C . TYR A 1 152 ? 16.073 3.814 4.299 1.00 42.78 152 TYR A C 1
ATOM 1214 O O . TYR A 1 152 ? 17.125 4.193 3.778 1.00 42.78 152 TYR A O 1
ATOM 1222 N N . GLU A 1 153 ? 14.881 4.231 3.870 1.00 39.84 153 GLU A N 1
ATOM 1223 C CA . GLU A 1 153 ? 14.710 5.223 2.802 1.00 39.84 153 GLU A CA 1
ATOM 1224 C C . GLU A 1 153 ? 14.995 6.646 3.300 1.00 39.84 153 GLU A C 1
ATOM 1226 O O . GLU A 1 153 ? 15.555 7.442 2.553 1.00 39.84 153 GLU A O 1
ATOM 1231 N N . ILE A 1 154 ? 14.722 6.969 4.572 1.00 41.50 154 ILE A N 1
ATOM 1232 C CA . ILE A 1 154 ? 15.189 8.226 5.182 1.00 41.50 154 ILE A CA 1
ATOM 1233 C C . ILE A 1 154 ? 16.723 8.264 5.207 1.00 41.50 154 ILE A C 1
ATOM 1235 O O . ILE A 1 154 ? 17.290 9.274 4.815 1.00 41.50 154 ILE A O 1
ATOM 1239 N N . GLY A 1 155 ? 17.410 7.166 5.543 1.00 35.75 155 GLY A N 1
ATOM 1240 C CA . GLY A 1 155 ? 18.876 7.072 5.473 1.00 35.75 155 GLY A CA 1
ATOM 1241 C C . GLY A 1 155 ? 19.466 7.267 4.063 1.00 35.75 155 GLY A C 1
ATOM 1242 O O . GLY A 1 155 ? 20.500 7.915 3.915 1.00 35.75 155 GLY A O 1
ATOM 1243 N N . LYS A 1 156 ? 18.792 6.781 3.010 1.00 38.25 156 LYS A N 1
ATOM 1244 C CA . LYS A 1 156 ? 19.187 7.029 1.606 1.00 38.25 156 LYS A CA 1
ATOM 1245 C C . LYS A 1 156 ? 18.785 8.419 1.097 1.00 38.25 156 LYS A C 1
ATOM 1247 O O . LYS A 1 156 ? 19.512 9.025 0.312 1.00 38.25 156 LYS A O 1
ATOM 1252 N N . LYS A 1 157 ? 17.673 8.977 1.577 1.00 36.19 157 LYS A N 1
ATOM 1253 C CA . LYS A 1 157 ? 17.307 10.386 1.356 1.00 36.19 157 LYS A CA 1
ATOM 1254 C C . LYS A 1 157 ? 18.264 11.334 2.091 1.00 36.19 157 LYS A C 1
ATOM 1256 O O . LYS A 1 157 ? 18.544 12.412 1.582 1.00 36.19 157 LYS A O 1
ATOM 1261 N N . ILE A 1 158 ? 18.845 10.895 3.210 1.00 35.88 158 ILE A N 1
ATOM 1262 C CA . ILE A 1 158 ? 19.914 11.571 3.956 1.00 35.88 158 ILE A CA 1
ATOM 1263 C C . ILE A 1 158 ? 21.239 11.587 3.170 1.00 35.88 158 ILE A C 1
ATOM 1265 O O . ILE A 1 158 ? 22.030 12.500 3.342 1.00 35.88 158 ILE A O 1
ATOM 1269 N N . THR A 1 159 ? 21.498 10.672 2.233 1.00 33.25 159 THR A N 1
ATOM 1270 C CA . THR A 1 159 ? 22.642 10.830 1.306 1.00 33.25 159 THR A CA 1
ATOM 1271 C C . THR A 1 159 ? 22.358 11.783 0.137 1.00 33.25 159 THR A C 1
ATOM 1273 O O . THR A 1 159 ? 23.295 12.305 -0.454 1.00 33.25 159 THR A O 1
ATOM 1276 N N . ASN A 1 160 ? 21.087 12.117 -0.116 1.00 32.03 160 ASN A N 1
ATOM 1277 C CA . ASN A 1 160 ? 20.677 13.229 -0.988 1.00 32.03 160 ASN A CA 1
ATOM 1278 C C . ASN A 1 160 ? 20.514 14.566 -0.213 1.00 32.03 160 ASN A C 1
ATOM 1280 O O . ASN A 1 160 ? 20.019 15.544 -0.764 1.00 32.03 160 ASN A O 1
ATOM 1284 N N . TRP A 1 161 ? 20.934 14.627 1.061 1.00 31.03 161 TRP A N 1
ATOM 1285 C CA . TRP A 1 161 ? 20.775 15.755 2.006 1.00 31.03 161 TRP A CA 1
ATOM 1286 C C . TRP A 1 161 ? 21.829 16.864 1.868 1.00 31.03 161 TRP A C 1
ATOM 1288 O O . TRP A 1 161 ? 21.934 17.735 2.727 1.00 31.03 161 TRP A O 1
ATOM 1298 N N . ALA A 1 162 ? 22.595 16.917 0.782 1.00 30.38 162 ALA A N 1
ATOM 1299 C CA . ALA A 1 162 ? 23.484 18.052 0.519 1.00 30.38 162 ALA A CA 1
ATOM 1300 C C . ALA A 1 162 ? 22.730 19.284 -0.042 1.00 30.38 162 ALA A C 1
ATOM 1302 O O . ALA A 1 162 ? 23.201 19.940 -0.965 1.00 30.38 162 ALA A O 1
ATOM 1303 N N . GLY A 1 163 ? 21.576 19.618 0.551 1.00 32.19 163 GLY A N 1
ATOM 1304 C CA . GLY A 1 163 ? 20.907 20.914 0.402 1.00 32.19 163 GLY A CA 1
ATOM 1305 C C . GLY A 1 163 ? 19.530 20.872 -0.264 1.00 32.19 163 GLY A C 1
ATOM 1306 O O . GLY A 1 163 ? 19.450 20.733 -1.476 1.00 32.19 163 GLY A O 1
ATOM 1307 N N . LEU A 1 164 ? 18.469 21.054 0.542 1.00 29.22 164 LEU A N 1
ATOM 1308 C CA . LEU A 1 164 ? 17.242 21.848 0.288 1.00 29.22 164 LEU A CA 1
ATOM 1309 C C . LEU A 1 164 ? 16.072 21.355 1.177 1.00 29.22 164 LEU A C 1
ATOM 1311 O O . LEU A 1 164 ? 15.428 20.355 0.900 1.00 29.22 164 LEU A O 1
ATOM 1315 N N . THR A 1 165 ? 15.844 22.087 2.273 1.00 34.94 165 THR A N 1
ATOM 1316 C CA . THR A 1 165 ? 14.560 22.415 2.940 1.00 34.94 165 THR A CA 1
ATOM 1317 C C . THR A 1 165 ? 13.375 21.422 2.969 1.00 34.94 165 THR A C 1
ATOM 1319 O O . THR A 1 165 ? 12.750 21.148 1.949 1.00 34.94 165 THR A O 1
ATOM 1322 N N . ASN A 1 166 ? 12.949 21.153 4.216 1.00 32.25 166 ASN A N 1
ATOM 1323 C CA . ASN A 1 166 ? 11.669 20.643 4.748 1.00 32.25 166 ASN A CA 1
ATOM 1324 C C . ASN A 1 166 ? 11.585 19.130 5.065 1.00 32.25 166 ASN A C 1
ATOM 1326 O O . ASN A 1 166 ? 11.762 18.306 4.169 1.00 32.25 166 ASN A O 1
ATOM 1330 N N . PRO A 1 167 ? 11.269 18.738 6.324 1.00 38.16 167 PRO A N 1
ATOM 1331 C CA . PRO A 1 167 ? 10.901 17.355 6.640 1.00 38.16 167 PRO A CA 1
ATOM 1332 C C . PRO A 1 167 ? 9.662 16.967 5.812 1.00 38.16 167 PRO A C 1
ATOM 1334 O O . PRO A 1 167 ? 8.822 17.837 5.566 1.00 38.16 167 PRO A O 1
ATOM 1337 N N . PRO A 1 168 ? 9.523 15.710 5.348 1.00 45.69 168 PRO A N 1
ATOM 1338 C CA . PRO A 1 168 ? 8.402 15.330 4.496 1.00 45.69 168 PRO A CA 1
ATOM 1339 C C . PRO A 1 168 ? 7.086 15.604 5.232 1.00 45.69 168 PRO A C 1
ATOM 1341 O O . PRO A 1 168 ? 6.827 15.045 6.296 1.00 45.69 168 PRO A O 1
ATOM 1344 N N . SER A 1 169 ? 6.274 16.500 4.674 1.00 41.34 169 SER A N 1
ATOM 1345 C CA . SER A 1 169 ? 4.939 16.858 5.148 1.00 41.34 169 SER A CA 1
ATOM 1346 C C . SER A 1 169 ? 3.997 15.658 4.962 1.00 41.34 169 SER A C 1
ATOM 1348 O O . SER A 1 169 ? 3.438 15.454 3.886 1.00 41.34 169 SER A O 1
ATOM 1350 N N . THR A 1 170 ? 3.968 14.830 6.011 1.00 50.94 170 THR A N 1
ATOM 1351 C CA . THR A 1 170 ? 3.250 13.574 6.326 1.00 50.94 170 THR A CA 1
ATOM 1352 C C . THR A 1 170 ? 2.255 12.990 5.308 1.00 50.94 170 THR A C 1
ATOM 1354 O O . THR A 1 170 ? 1.350 13.668 4.861 1.00 50.94 170 THR A O 1
ATOM 1357 N N . SER A 1 171 ? 2.392 11.688 5.020 1.00 56.78 171 SER A N 1
ATOM 1358 C CA . SER A 1 171 ? 1.493 10.804 4.242 1.00 56.78 171 SER A CA 1
ATOM 1359 C C . SER A 1 171 ? 1.129 9.538 5.049 1.00 56.78 171 SER A C 1
ATOM 1361 O O . SER A 1 171 ? 1.020 8.439 4.514 1.00 56.78 171 SER A O 1
ATOM 1363 N N . LEU A 1 172 ? 1.010 9.661 6.374 1.00 62.47 172 LEU A N 1
ATOM 1364 C CA . LEU A 1 172 ? 0.853 8.538 7.309 1.00 62.47 172 LEU A CA 1
ATOM 1365 C C . LEU A 1 172 ? -0.605 8.059 7.425 1.00 62.47 172 LEU A C 1
ATOM 1367 O O . LEU A 1 172 ? -1.514 8.872 7.271 1.00 62.47 172 LEU A O 1
ATOM 1371 N N . PRO A 1 173 ? -0.851 6.790 7.809 1.00 76.00 173 PRO A N 1
ATOM 1372 C CA . PRO A 1 173 ? 0.100 5.688 7.994 1.00 76.00 173 PRO A CA 1
ATOM 1373 C C . PRO A 1 173 ? 0.385 4.935 6.689 1.00 76.00 173 PRO A C 1
ATOM 1375 O O . PRO A 1 173 ? 1.219 4.041 6.671 1.00 76.00 173 PRO A O 1
ATOM 1378 N N . SER A 1 174 ? -0.331 5.240 5.613 1.00 78.25 174 SER A N 1
ATOM 1379 C CA . SER A 1 174 ? -0.337 4.406 4.410 1.00 78.25 174 SER A CA 1
ATOM 1380 C C . SER A 1 174 ? 0.782 4.700 3.415 1.00 78.25 174 SER A C 1
ATOM 1382 O O . SER A 1 174 ? 0.962 3.948 2.459 1.00 78.25 174 SER A O 1
ATOM 1384 N N . ASN A 1 175 ? 1.475 5.824 3.601 1.00 82.25 175 ASN A N 1
ATOM 1385 C CA . ASN A 1 175 ? 2.452 6.380 2.674 1.00 82.25 175 ASN A CA 1
ATOM 1386 C C . ASN A 1 175 ? 1.908 6.618 1.247 1.00 82.25 175 ASN A C 1
ATOM 1388 O O . ASN A 1 175 ? 2.676 6.709 0.289 1.00 82.25 175 ASN A O 1
ATOM 1392 N N . ILE A 1 176 ? 0.586 6.757 1.082 1.00 83.88 176 ILE A N 1
ATOM 1393 C CA . ILE A 1 176 ? -0.012 7.073 -0.219 1.00 83.88 176 ILE A CA 1
ATOM 1394 C C . ILE A 1 176 ? 0.442 8.466 -0.681 1.00 83.88 176 ILE A C 1
ATOM 1396 O O . ILE A 1 176 ? 0.392 9.429 0.084 1.00 83.88 176 ILE A O 1
ATOM 1400 N N . ASN A 1 177 ? 0.899 8.591 -1.931 1.00 85.75 177 ASN A N 1
ATOM 1401 C CA . ASN A 1 177 ? 1.288 9.886 -2.495 1.00 85.75 177 ASN A CA 1
ATOM 1402 C C . ASN A 1 177 ? 0.031 10.704 -2.860 1.00 85.75 177 ASN A C 1
ATOM 1404 O O . ASN A 1 177 ? -0.642 10.338 -3.830 1.00 85.75 177 ASN A O 1
ATOM 1408 N N . PRO A 1 178 ? -0.269 11.824 -2.169 1.00 86.56 178 PRO A N 1
ATOM 1409 C CA . PRO A 1 178 ? -1.453 12.624 -2.466 1.00 86.56 178 PRO A CA 1
ATOM 1410 C C . PRO A 1 178 ? -1.464 13.137 -3.909 1.00 86.56 178 PRO A C 1
ATOM 1412 O O . PRO A 1 178 ? -2.507 13.128 -4.540 1.00 86.56 178 PRO A O 1
ATOM 1415 N N . GLU A 1 179 ? -0.313 13.491 -4.486 1.00 87.12 179 GLU A N 1
ATOM 1416 C CA . GLU A 1 179 ? -0.236 14.014 -5.861 1.00 87.12 179 GLU A CA 1
ATOM 1417 C C . GLU A 1 179 ? -0.693 12.997 -6.912 1.00 87.12 179 GLU A C 1
ATOM 1419 O O . GLU A 1 179 ? -1.203 13.374 -7.964 1.00 87.12 179 GLU A O 1
ATOM 1424 N N . LEU A 1 180 ? -0.518 11.703 -6.633 1.00 87.81 180 LEU A N 1
ATOM 1425 C CA . LEU A 1 180 ? -0.917 10.627 -7.541 1.00 87.81 180 LEU A CA 1
ATOM 1426 C C . LEU A 1 180 ? -2.336 10.124 -7.278 1.00 87.81 180 LEU A C 1
ATOM 1428 O O . LEU A 1 180 ? -2.965 9.586 -8.188 1.00 87.81 180 LEU A O 1
ATOM 1432 N N . TRP A 1 181 ? -2.811 10.255 -6.040 1.00 93.94 181 TRP A N 1
ATOM 1433 C CA . TRP A 1 181 ? -3.991 9.543 -5.556 1.00 93.94 181 TRP A CA 1
ATOM 1434 C C . TRP A 1 181 ? -5.112 10.445 -5.046 1.00 93.94 181 TRP A C 1
ATOM 1436 O O . TRP A 1 181 ? -6.160 9.923 -4.685 1.00 93.94 181 TRP A O 1
ATOM 1446 N N . GLN A 1 182 ? -4.949 11.771 -5.054 1.00 94.19 182 GLN A N 1
ATOM 1447 C CA . GLN A 1 182 ? -5.959 12.729 -4.584 1.00 94.19 182 GLN A CA 1
ATOM 1448 C C . GLN A 1 182 ? -7.351 12.483 -5.188 1.00 94.19 182 GLN A C 1
ATOM 1450 O O . GLN A 1 182 ? -8.362 12.583 -4.491 1.00 94.19 182 GLN A O 1
ATOM 1455 N N . ASP A 1 183 ? -7.401 12.097 -6.462 1.00 96.25 183 ASP A N 1
ATOM 1456 C CA . ASP A 1 183 ? -8.648 11.868 -7.194 1.00 96.25 183 ASP A CA 1
ATOM 1457 C C . ASP A 1 183 ? -9.360 10.560 -6.810 1.00 96.25 183 ASP A C 1
ATOM 1459 O O . ASP A 1 183 ? -10.505 10.340 -7.205 1.00 96.25 183 ASP A O 1
ATOM 1463 N N . ILE A 1 184 ? -8.738 9.689 -6.002 1.00 96.31 184 ILE A N 1
ATOM 1464 C CA . ILE A 1 184 ? -9.414 8.493 -5.481 1.00 96.31 184 ILE A CA 1
ATOM 1465 C C . ILE A 1 184 ? -10.501 8.860 -4.458 1.00 96.31 184 ILE A C 1
ATOM 1467 O O . ILE A 1 184 ? -11.505 8.146 -4.338 1.00 96.31 184 ILE A O 1
ATOM 1471 N N . LEU A 1 185 ? -10.323 9.991 -3.762 1.00 96.75 185 LEU A N 1
ATOM 1472 C CA . LEU A 1 185 ? -11.280 10.616 -2.846 1.00 96.75 185 LEU A CA 1
ATOM 1473 C C . LEU A 1 185 ? -11.300 12.139 -3.072 1.00 96.75 185 LEU A C 1
ATOM 1475 O O . LEU A 1 185 ? -10.699 12.893 -2.299 1.00 96.75 185 LEU A O 1
ATOM 1479 N N . PRO A 1 186 ? -11.995 12.611 -4.122 1.00 95.94 186 PRO A N 1
ATOM 1480 C CA . PRO A 1 186 ? -12.038 14.029 -4.452 1.00 95.94 186 PRO A CA 1
ATOM 1481 C C . PRO A 1 186 ? -12.519 14.882 -3.270 1.00 95.94 186 PRO A C 1
ATOM 1483 O O . PRO A 1 186 ? -13.522 14.568 -2.628 1.00 95.94 186 PRO A O 1
ATOM 1486 N N . GLY A 1 187 ? -11.797 15.969 -2.985 1.00 95.12 187 GLY A N 1
ATOM 1487 C CA . GLY A 1 187 ? -12.141 16.928 -1.927 1.00 95.12 187 GLY A CA 1
ATOM 1488 C C . GLY A 1 187 ? -11.723 16.540 -0.502 1.00 95.12 187 GLY A C 1
ATOM 1489 O O . GLY A 1 187 ? -12.003 17.297 0.424 1.00 95.12 187 GLY A O 1
ATOM 1490 N N . ARG A 1 188 ? -11.052 15.399 -0.298 1.00 95.75 188 ARG A N 1
ATOM 1491 C CA . ARG A 1 188 ? -10.519 14.973 1.011 1.00 95.75 188 ARG A CA 1
ATOM 1492 C C . ARG A 1 188 ? -9.012 15.234 1.099 1.00 95.75 188 ARG A C 1
ATOM 1494 O O . ARG A 1 188 ? -8.308 14.969 0.138 1.00 95.75 188 ARG A O 1
ATOM 1501 N N . ASP A 1 189 ? -8.483 15.696 2.229 1.00 92.06 189 ASP A N 1
ATOM 1502 C CA . ASP A 1 189 ? -7.034 15.927 2.377 1.00 92.06 189 ASP A CA 1
ATOM 1503 C C . ASP A 1 189 ? -6.282 14.616 2.672 1.00 92.06 189 ASP A C 1
ATOM 1505 O O . ASP A 1 189 ? -6.223 14.169 3.812 1.00 92.06 189 ASP A O 1
ATOM 1509 N N . LEU A 1 190 ? -5.665 13.999 1.661 1.00 91.62 190 LEU A N 1
ATOM 1510 C CA . LEU A 1 190 ? -4.933 12.737 1.858 1.00 91.62 190 LEU A CA 1
ATOM 1511 C C . LEU A 1 190 ? -3.593 12.897 2.591 1.00 91.62 190 LEU A C 1
ATOM 1513 O O . LEU A 1 190 ? -2.985 11.896 2.979 1.00 91.62 190 LEU A O 1
ATOM 1517 N N . ARG A 1 191 ? -3.101 14.131 2.738 1.00 87.56 191 ARG A N 1
ATOM 1518 C CA . ARG A 1 191 ? -1.809 14.427 3.359 1.00 87.56 191 ARG A CA 1
ATOM 1519 C C . ARG A 1 191 ? -1.962 14.555 4.873 1.00 87.56 191 ARG A C 1
ATOM 1521 O O . ARG A 1 191 ? -1.220 13.932 5.624 1.00 87.56 191 ARG A O 1
ATOM 1528 N N . HIS A 1 192 ? -2.937 15.331 5.337 1.00 86.25 192 HIS A N 1
ATOM 1529 C CA . HIS A 1 192 ? -3.032 15.673 6.762 1.00 86.25 192 HIS A CA 1
ATOM 1530 C C . HIS A 1 192 ? -4.226 15.048 7.494 1.00 86.25 192 HIS A C 1
ATOM 1532 O O . HIS A 1 192 ? -4.209 15.015 8.724 1.00 86.25 192 HIS A O 1
ATOM 1538 N N . ASP A 1 193 ? -5.239 14.536 6.787 1.00 91.38 193 ASP A N 1
ATOM 1539 C CA . ASP A 1 193 ? -6.371 13.840 7.409 1.00 91.38 193 ASP A CA 1
ATOM 1540 C C . ASP A 1 193 ? -6.117 12.324 7.443 1.00 91.38 193 ASP A C 1
ATOM 1542 O O . ASP A 1 193 ? -6.133 11.637 6.420 1.00 91.38 193 ASP A O 1
ATOM 1546 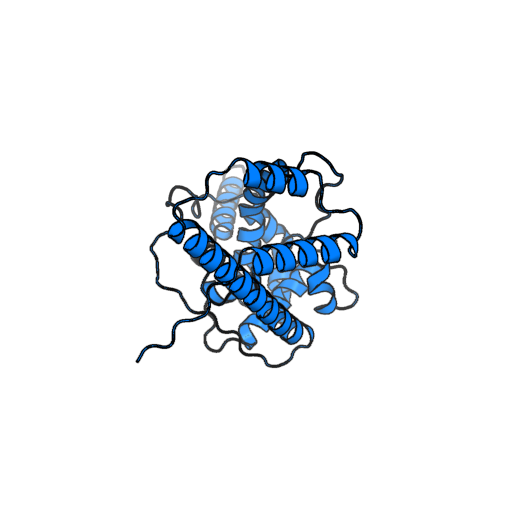N N . LEU A 1 194 ? -5.910 11.800 8.654 1.00 91.81 194 LEU A N 1
ATOM 1547 C CA . LEU A 1 194 ? -5.712 10.375 8.913 1.00 91.81 194 LEU A CA 1
ATOM 1548 C C . LEU A 1 194 ? -6.897 9.522 8.426 1.00 91.81 194 LEU A C 1
ATOM 1550 O O . LEU A 1 194 ? -6.678 8.464 7.842 1.00 91.81 194 LEU A O 1
ATOM 1554 N N . ASP A 1 195 ? -8.141 9.963 8.634 1.00 95.62 195 ASP A N 1
ATOM 1555 C CA . ASP A 1 195 ? -9.329 9.222 8.188 1.00 95.62 195 ASP A CA 1
ATOM 1556 C C . ASP A 1 195 ? -9.352 9.131 6.656 1.00 95.62 195 ASP A C 1
ATOM 1558 O O . ASP A 1 195 ? -9.536 8.044 6.106 1.00 95.62 195 ASP A O 1
ATOM 1562 N N . ALA A 1 196 ? -9.087 10.245 5.964 1.00 96.19 196 ALA A N 1
ATOM 1563 C CA . ALA A 1 196 ? -9.019 10.286 4.502 1.00 96.19 196 ALA A CA 1
ATOM 1564 C C . ALA A 1 196 ? -7.854 9.465 3.933 1.00 96.19 196 ALA A C 1
ATOM 1566 O O . ALA A 1 196 ? -8.024 8.755 2.942 1.00 96.19 196 ALA A O 1
ATOM 1567 N N . ASN A 1 197 ? -6.677 9.540 4.556 1.00 94.62 197 ASN A N 1
ATOM 1568 C CA . ASN A 1 197 ? -5.495 8.789 4.148 1.00 94.62 197 ASN A CA 1
ATOM 1569 C C . ASN A 1 197 ? -5.735 7.272 4.238 1.00 94.62 197 ASN A C 1
ATOM 1571 O O . ASN A 1 197 ? -5.446 6.534 3.290 1.00 94.62 197 ASN A O 1
ATOM 1575 N N . VAL A 1 198 ? -6.327 6.807 5.346 1.00 96.56 198 VAL A N 1
ATOM 1576 C CA . VAL A 1 198 ? -6.693 5.394 5.510 1.00 96.56 198 VAL A CA 1
ATOM 1577 C C . VAL A 1 198 ? -7.777 5.004 4.508 1.00 96.56 198 VAL A C 1
ATOM 1579 O O . VAL A 1 198 ? -7.629 3.986 3.835 1.00 96.56 198 VAL A O 1
ATOM 1582 N N . GLU A 1 199 ? -8.822 5.820 4.342 1.00 98.06 199 GLU A N 1
ATOM 1583 C CA . GLU A 1 199 ? -9.894 5.553 3.378 1.00 98.06 199 GLU A CA 1
ATOM 1584 C C . GLU A 1 199 ? -9.357 5.377 1.952 1.00 98.06 199 GLU A C 1
ATOM 1586 O O . GLU A 1 199 ? -9.709 4.410 1.274 1.00 98.06 199 GLU A O 1
ATOM 1591 N N . ALA A 1 200 ? -8.492 6.292 1.505 1.00 97.62 200 ALA A N 1
ATOM 1592 C CA . ALA A 1 200 ? -7.920 6.272 0.163 1.00 97.62 200 ALA A CA 1
ATOM 1593 C C . ALA A 1 200 ? -7.104 5.002 -0.074 1.00 97.62 200 ALA A C 1
ATOM 1595 O O . ALA A 1 200 ? -7.186 4.391 -1.137 1.00 97.62 200 ALA A O 1
ATOM 1596 N N . SER A 1 201 ? -6.360 4.578 0.940 1.00 97.06 201 SER A N 1
ATOM 1597 C CA . SER A 1 201 ? -5.468 3.424 0.859 1.00 97.06 201 SER A CA 1
ATOM 1598 C C . SER A 1 201 ? -6.230 2.110 0.842 1.00 97.06 201 SER A C 1
ATOM 1600 O O . SER A 1 201 ? -5.922 1.228 0.043 1.00 97.06 201 SER A O 1
ATOM 1602 N N . VAL A 1 202 ? -7.278 1.991 1.661 1.00 98.50 202 VAL A N 1
ATOM 1603 C CA . VAL A 1 202 ? -8.153 0.813 1.631 1.00 98.50 202 VAL A CA 1
ATOM 1604 C C . VAL A 1 202 ? -8.930 0.751 0.316 1.00 98.50 202 VAL A C 1
ATOM 1606 O O . VAL A 1 202 ? -9.013 -0.313 -0.293 1.00 98.50 202 VAL A O 1
ATOM 1609 N N . LYS A 1 203 ? -9.427 1.890 -0.181 1.00 98.50 203 LYS A N 1
ATOM 1610 C CA . LYS A 1 203 ? -10.088 1.963 -1.490 1.00 98.50 203 LYS A CA 1
ATOM 1611 C C . LYS A 1 203 ? -9.143 1.595 -2.638 1.00 98.50 203 LYS A C 1
ATOM 1613 O O . LYS A 1 203 ? -9.562 0.929 -3.582 1.00 98.50 203 LYS A O 1
ATOM 1618 N N . LEU A 1 204 ? -7.873 1.996 -2.563 1.00 98.31 204 LEU A N 1
ATOM 1619 C CA . LEU A 1 204 ? -6.844 1.594 -3.521 1.00 98.31 204 LEU A CA 1
ATOM 1620 C C . LEU A 1 204 ? -6.630 0.074 -3.502 1.00 98.31 204 LEU A C 1
ATOM 1622 O O . LEU A 1 204 ? -6.668 -0.549 -4.561 1.00 98.31 204 LEU A O 1
ATOM 1626 N N . LEU A 1 205 ? -6.459 -0.527 -2.320 1.00 98.44 205 LEU A N 1
ATOM 1627 C CA . LEU A 1 205 ? -6.318 -1.981 -2.173 1.00 98.44 205 LEU A CA 1
ATOM 1628 C C . LEU A 1 205 ? -7.527 -2.731 -2.744 1.00 98.44 205 LEU A C 1
ATOM 1630 O O . LEU A 1 205 ? -7.338 -3.657 -3.530 1.00 98.44 205 LEU A O 1
ATOM 1634 N N . ALA A 1 206 ? -8.747 -2.289 -2.424 1.00 98.56 206 ALA A N 1
ATOM 1635 C CA . ALA A 1 206 ? -9.977 -2.865 -2.965 1.00 98.56 206 ALA A CA 1
ATOM 1636 C C . ALA A 1 206 ? -9.972 -2.847 -4.500 1.00 98.56 206 ALA A C 1
ATOM 1638 O O . ALA A 1 206 ? -10.120 -3.884 -5.143 1.00 98.56 206 ALA A O 1
ATOM 1639 N N . ARG A 1 207 ? -9.680 -1.684 -5.098 1.00 98.31 207 ARG A N 1
ATOM 1640 C CA . ARG A 1 207 ? -9.643 -1.525 -6.557 1.00 98.31 207 ARG A CA 1
ATOM 1641 C C . ARG A 1 207 ? -8.540 -2.339 -7.230 1.00 98.31 207 ARG A C 1
ATOM 1643 O O . ARG A 1 207 ? -8.720 -2.755 -8.375 1.00 98.31 207 ARG A O 1
ATOM 1650 N N . ILE A 1 208 ? -7.409 -2.559 -6.559 1.00 98.31 208 ILE A N 1
ATOM 1651 C CA . ILE A 1 208 ? -6.370 -3.480 -7.034 1.00 98.31 208 ILE A CA 1
ATOM 1652 C C . ILE A 1 208 ? -6.918 -4.911 -7.036 1.00 98.31 208 ILE A C 1
ATOM 1654 O O . ILE A 1 208 ? -6.866 -5.571 -8.070 1.00 98.31 208 ILE A O 1
ATOM 1658 N N . MET A 1 209 ? -7.480 -5.371 -5.914 1.00 98.12 209 MET A N 1
ATOM 1659 C CA . MET A 1 209 ? -7.990 -6.738 -5.754 1.00 98.12 209 MET A CA 1
ATOM 1660 C C . MET A 1 209 ? -9.101 -7.075 -6.756 1.00 98.12 209 MET A C 1
ATOM 1662 O O . MET A 1 209 ? -9.042 -8.123 -7.387 1.00 98.12 209 MET A O 1
ATOM 1666 N N . GLU A 1 210 ? -10.058 -6.169 -6.970 1.00 97.81 210 GLU A N 1
ATOM 1667 C CA . GLU A 1 210 ? -11.162 -6.327 -7.937 1.00 97.81 210 GLU A CA 1
ATOM 1668 C C . GLU A 1 210 ? -10.698 -6.543 -9.384 1.00 97.81 210 GLU A C 1
ATOM 1670 O O . GLU A 1 210 ? -11.443 -7.050 -10.222 1.00 97.81 210 GLU A O 1
ATOM 1675 N N . ARG A 1 211 ? -9.479 -6.105 -9.704 1.00 97.94 211 ARG A N 1
ATOM 1676 C CA . ARG A 1 211 ? -8.912 -6.135 -11.056 1.00 97.94 211 ARG A CA 1
ATOM 1677 C C . ARG A 1 211 ? -7.934 -7.286 -11.267 1.00 97.94 211 ARG A C 1
ATOM 1679 O O . ARG A 1 211 ? -7.343 -7.396 -12.343 1.00 97.94 211 ARG A O 1
ATOM 1686 N N . MET A 1 212 ? -7.753 -8.127 -10.257 1.00 97.44 212 MET A N 1
ATOM 1687 C CA . MET A 1 212 ? -6.907 -9.310 -10.305 1.00 97.44 212 MET A CA 1
ATOM 1688 C C . MET A 1 212 ? -7.768 -10.566 -10.406 1.00 97.44 212 MET A C 1
ATOM 1690 O O . MET A 1 212 ? -8.764 -10.700 -9.706 1.00 97.44 212 MET A O 1
ATOM 1694 N N . GLU A 1 213 ? -7.357 -11.510 -11.249 1.00 95.12 213 GLU A N 1
ATOM 1695 C CA . GLU A 1 213 ? -8.028 -12.812 -11.367 1.00 95.12 213 GLU A CA 1
ATOM 1696 C C . GLU A 1 213 ? -7.728 -13.726 -10.165 1.00 95.12 213 GLU A C 1
ATOM 1698 O O . GLU A 1 213 ? -8.611 -14.415 -9.669 1.00 95.12 213 GLU A O 1
ATOM 1703 N N . ASP A 1 214 ? -6.488 -13.683 -9.667 1.00 95.19 214 ASP A N 1
ATOM 1704 C CA . ASP A 1 214 ? -5.995 -14.489 -8.544 1.00 95.19 214 ASP A CA 1
ATOM 1705 C C . ASP A 1 214 ? -5.203 -13.602 -7.557 1.00 95.19 214 ASP A C 1
ATOM 1707 O O . ASP A 1 214 ? -3.965 -13.511 -7.631 1.00 95.19 214 ASP A O 1
ATOM 1711 N N . PRO A 1 215 ? -5.901 -12.844 -6.687 1.00 96.81 215 PRO A N 1
ATOM 1712 C CA . PRO A 1 215 ? -5.263 -11.956 -5.725 1.00 96.81 215 PRO A CA 1
ATOM 1713 C C . PRO A 1 215 ? -4.675 -12.741 -4.543 1.00 96.81 215 PRO A C 1
ATOM 1715 O O . PRO A 1 215 ? -5.387 -13.192 -3.651 1.00 96.81 215 PRO A O 1
ATOM 1718 N N . SER A 1 216 ? -3.346 -12.824 -4.480 1.00 97.38 216 SER A N 1
ATOM 1719 C CA . SER A 1 216 ? -2.602 -13.210 -3.269 1.00 97.38 216 SER A CA 1
ATOM 1720 C C . SER A 1 216 ? -2.061 -11.972 -2.541 1.00 97.38 216 SER A C 1
ATOM 1722 O O . SER A 1 216 ? -1.781 -10.960 -3.192 1.00 97.38 216 SER A O 1
ATOM 1724 N N . ILE A 1 217 ? -1.805 -12.073 -1.233 1.00 97.81 217 ILE A N 1
ATOM 1725 C CA . ILE A 1 217 ? -1.297 -10.977 -0.383 1.00 97.81 217 ILE A CA 1
ATOM 1726 C C . ILE A 1 217 ? -0.084 -10.271 -1.007 1.00 97.81 217 ILE A C 1
ATOM 1728 O O . ILE A 1 217 ? -0.075 -9.049 -1.153 1.00 97.81 217 ILE A O 1
ATOM 1732 N N . GLU A 1 218 ? 0.918 -11.028 -1.449 1.00 95.75 218 GLU A N 1
ATOM 1733 C CA . GLU A 1 218 ? 2.162 -10.504 -2.012 1.00 95.75 218 GLU A CA 1
ATOM 1734 C C . GLU A 1 218 ? 1.987 -9.831 -3.380 1.00 95.75 218 GLU A C 1
ATOM 1736 O O . GLU A 1 218 ? 2.664 -8.840 -3.668 1.00 95.75 218 GLU A O 1
ATOM 1741 N N . LYS A 1 219 ? 1.074 -10.331 -4.221 1.00 97.38 219 LYS A N 1
ATOM 1742 C CA . LYS A 1 219 ? 0.763 -9.745 -5.534 1.00 97.38 219 LYS A CA 1
ATOM 1743 C C . LYS A 1 219 ? 0.011 -8.422 -5.360 1.00 97.38 219 LYS A C 1
ATOM 1745 O O . LYS A 1 219 ? 0.380 -7.430 -5.986 1.00 97.38 219 LYS A O 1
ATOM 1750 N N . VAL A 1 220 ? -0.980 -8.384 -4.464 1.00 98.12 220 VAL A N 1
ATOM 1751 C CA . VAL A 1 220 ? -1.730 -7.160 -4.134 1.00 98.12 220 VAL A CA 1
ATOM 1752 C C . VAL A 1 220 ? -0.791 -6.102 -3.553 1.00 98.12 220 VAL A C 1
ATOM 1754 O O . VAL A 1 220 ? -0.744 -4.977 -4.045 1.00 98.12 220 VAL A O 1
ATOM 1757 N N . ALA A 1 221 ? 0.023 -6.476 -2.564 1.00 96.25 221 ALA A N 1
ATOM 1758 C CA . ALA A 1 221 ? 1.002 -5.585 -1.947 1.00 96.25 221 ALA A CA 1
ATOM 1759 C C . ALA A 1 221 ? 2.071 -5.098 -2.941 1.00 96.25 221 ALA A C 1
ATOM 1761 O O . ALA A 1 221 ? 2.487 -3.943 -2.896 1.00 96.25 221 ALA A O 1
ATOM 1762 N N . THR A 1 222 ? 2.488 -5.947 -3.883 1.00 94.88 222 THR A N 1
ATOM 1763 C CA . THR A 1 222 ? 3.397 -5.544 -4.965 1.00 94.88 222 THR A CA 1
ATOM 1764 C C . THR A 1 222 ? 2.804 -4.408 -5.794 1.00 94.88 222 THR A C 1
ATOM 1766 O O . THR A 1 222 ? 3.485 -3.413 -6.025 1.00 94.88 222 THR A O 1
ATOM 1769 N N . LEU A 1 223 ? 1.534 -4.510 -6.190 1.00 96.25 223 LEU A N 1
ATOM 1770 C CA . LEU A 1 223 ? 0.865 -3.457 -6.960 1.00 96.25 223 LEU A CA 1
ATOM 1771 C C . LEU A 1 223 ? 0.572 -2.205 -6.139 1.00 96.25 223 LEU A C 1
ATOM 1773 O O . LEU A 1 223 ? 0.622 -1.108 -6.690 1.00 96.25 223 LEU A O 1
ATOM 1777 N N . TYR A 1 224 ? 0.307 -2.357 -4.840 1.00 96.00 224 TYR A N 1
ATOM 1778 C CA . TYR A 1 224 ? 0.183 -1.227 -3.922 1.00 96.00 224 TYR A CA 1
ATOM 1779 C C . TYR A 1 224 ? 1.476 -0.397 -3.889 1.00 96.00 224 TYR A C 1
ATOM 1781 O O . TYR A 1 224 ? 1.430 0.822 -4.030 1.00 96.00 224 TYR A O 1
ATOM 1789 N N . ASN A 1 225 ? 2.631 -1.066 -3.788 1.00 93.25 225 ASN A N 1
ATOM 1790 C CA . ASN A 1 225 ? 3.946 -0.421 -3.809 1.00 93.25 225 ASN A CA 1
ATOM 1791 C C . ASN A 1 225 ? 4.322 0.136 -5.194 1.00 93.25 225 ASN A C 1
ATOM 1793 O O . ASN A 1 225 ? 4.990 1.163 -5.295 1.00 93.25 225 ASN A O 1
ATOM 1797 N N . GLY A 1 226 ? 3.903 -0.522 -6.277 1.00 91.38 226 GLY A N 1
ATOM 1798 C CA . GLY A 1 226 ? 4.182 -0.050 -7.628 1.00 91.38 226 GLY A CA 1
ATOM 1799 C C . GLY A 1 226 ? 3.297 -0.695 -8.683 1.00 91.38 226 GLY A C 1
ATOM 1800 O O . GLY A 1 226 ? 3.441 -1.871 -9.007 1.00 91.38 226 GLY A O 1
ATOM 1801 N N . LEU A 1 227 ? 2.440 0.105 -9.318 1.00 94.19 227 LEU A N 1
ATOM 1802 C CA . LEU A 1 227 ? 1.558 -0.386 -10.377 1.00 94.19 227 LEU A CA 1
ATOM 1803 C C . LEU A 1 227 ? 2.295 -0.782 -11.658 1.00 94.19 227 LEU A C 1
ATOM 1805 O O . LEU A 1 227 ? 1.718 -1.494 -12.468 1.00 94.19 227 LEU A O 1
ATOM 1809 N N . GLY A 1 228 ? 3.537 -0.349 -11.870 1.00 91.12 228 GLY A N 1
ATOM 1810 C CA . GLY A 1 228 ? 4.357 -0.789 -13.005 1.00 91.12 228 GLY A CA 1
ATOM 1811 C C . GLY A 1 228 ? 4.941 -2.198 -12.845 1.00 91.12 228 GLY A C 1
ATOM 1812 O O . GLY A 1 228 ? 5.551 -2.698 -13.782 1.00 91.12 228 GLY A O 1
ATOM 1813 N N . LEU A 1 229 ? 4.777 -2.830 -11.677 1.00 89.06 229 LEU A N 1
ATOM 1814 C CA . LEU A 1 229 ? 5.359 -4.136 -11.376 1.00 89.06 229 LEU A CA 1
ATOM 1815 C C . LEU A 1 229 ? 4.480 -5.271 -11.918 1.00 89.06 229 LEU A C 1
ATOM 1817 O O . LEU A 1 229 ? 3.257 -5.271 -11.766 1.00 89.06 229 LEU A O 1
ATOM 1821 N N . ASP A 1 230 ? 5.113 -6.253 -12.545 1.00 92.81 230 ASP A N 1
ATOM 1822 C CA . ASP A 1 230 ? 4.488 -7.435 -13.154 1.00 92.81 230 ASP A CA 1
ATOM 1823 C C . ASP A 1 230 ? 4.959 -8.752 -12.515 1.00 92.81 230 ASP A C 1
ATOM 1825 O O . ASP A 1 230 ? 4.539 -9.838 -12.916 1.00 92.81 230 ASP A O 1
ATOM 1829 N N . THR A 1 231 ? 5.808 -8.653 -11.494 1.00 92.44 231 THR A N 1
ATOM 1830 C CA . THR A 1 231 ? 6.406 -9.771 -10.768 1.00 92.44 231 THR A CA 1
ATOM 1831 C C . THR A 1 231 ? 6.416 -9.448 -9.279 1.00 92.44 231 THR A C 1
ATOM 1833 O O . THR A 1 231 ? 6.656 -8.297 -8.904 1.00 92.44 231 THR A O 1
ATOM 1836 N N . VAL A 1 232 ? 6.151 -10.438 -8.421 1.00 93.19 232 VAL A N 1
ATOM 1837 C CA . VAL A 1 232 ? 6.139 -10.253 -6.963 1.00 93.19 232 VAL A CA 1
ATOM 1838 C C . VAL A 1 232 ? 7.453 -9.631 -6.480 1.00 93.19 232 VAL A C 1
ATOM 1840 O O . VAL A 1 232 ? 8.551 -10.169 -6.646 1.00 93.19 232 VAL A O 1
ATOM 1843 N N . SER A 1 233 ? 7.318 -8.483 -5.824 1.00 87.62 233 SER A N 1
ATOM 1844 C CA . SER A 1 233 ? 8.429 -7.708 -5.276 1.00 87.62 233 SER A CA 1
ATOM 1845 C C . SER A 1 233 ? 8.881 -8.218 -3.904 1.00 87.62 233 SER A C 1
ATOM 1847 O O . SER A 1 233 ? 8.148 -8.913 -3.197 1.00 87.62 233 SER A O 1
ATOM 1849 N N . VAL A 1 234 ? 10.081 -7.803 -3.478 1.00 86.94 234 VAL A N 1
ATOM 1850 C CA . VAL A 1 234 ? 10.553 -8.006 -2.094 1.00 86.94 234 VAL A CA 1
ATOM 1851 C C . VAL A 1 234 ? 9.565 -7.405 -1.091 1.00 86.94 234 VAL A C 1
ATOM 1853 O O . VAL A 1 234 ? 9.236 -8.058 -0.105 1.00 86.94 234 VAL A O 1
ATOM 1856 N N . TYR A 1 235 ? 9.043 -6.210 -1.383 1.00 88.75 235 TYR A N 1
ATOM 1857 C CA . TYR A 1 235 ? 8.010 -5.557 -0.579 1.00 88.75 235 TYR A CA 1
ATOM 1858 C C . TYR A 1 235 ? 6.778 -6.456 -0.414 1.00 88.75 235 TYR A C 1
ATOM 1860 O O . TYR A 1 235 ? 6.338 -6.712 0.704 1.00 88.75 235 TYR A O 1
ATOM 1868 N N . GLY A 1 236 ? 6.263 -7.007 -1.518 1.00 92.06 236 GLY A N 1
ATOM 1869 C CA . GLY A 1 236 ? 5.100 -7.892 -1.493 1.00 92.06 236 GLY A CA 1
ATOM 1870 C C . GLY A 1 236 ? 5.314 -9.121 -0.608 1.00 92.06 236 GLY A C 1
ATOM 1871 O O . GLY A 1 236 ? 4.455 -9.452 0.211 1.00 92.06 236 GLY A O 1
ATOM 1872 N N . ARG A 1 237 ? 6.490 -9.756 -0.704 1.00 91.06 237 ARG A N 1
ATOM 1873 C CA . ARG A 1 237 ? 6.859 -10.889 0.164 1.00 91.06 237 ARG A CA 1
ATOM 1874 C C . ARG A 1 237 ? 6.929 -10.492 1.638 1.00 91.06 237 ARG A C 1
ATOM 1876 O O . ARG A 1 237 ? 6.433 -11.223 2.488 1.00 91.06 237 ARG A O 1
ATOM 1883 N N . GLN A 1 238 ? 7.488 -9.326 1.949 1.00 88.94 238 GLN A N 1
ATOM 1884 C CA . GLN A 1 238 ? 7.568 -8.835 3.327 1.00 88.94 238 GLN A CA 1
ATOM 1885 C C . GLN A 1 238 ? 6.187 -8.540 3.918 1.00 88.94 238 GLN A C 1
ATOM 1887 O O . GLN A 1 238 ? 5.938 -8.885 5.071 1.00 88.94 238 GLN A O 1
ATOM 1892 N N . VAL A 1 239 ? 5.272 -7.960 3.133 1.00 92.81 239 VAL A N 1
ATOM 1893 C CA . VAL A 1 239 ? 3.878 -7.761 3.560 1.00 92.81 239 VAL A CA 1
ATOM 1894 C C . VAL A 1 239 ? 3.210 -9.101 3.861 1.00 92.81 239 VAL A C 1
ATOM 1896 O O . VAL A 1 239 ? 2.561 -9.222 4.896 1.00 92.81 239 VAL A O 1
ATOM 1899 N N . ARG A 1 240 ? 3.416 -10.131 3.031 1.00 94.44 240 ARG A N 1
ATOM 1900 C CA . ARG A 1 240 ? 2.922 -11.493 3.302 1.00 94.44 240 ARG A CA 1
ATOM 1901 C C . ARG A 1 240 ? 3.489 -12.068 4.605 1.00 94.44 240 ARG A C 1
ATOM 1903 O O . ARG A 1 240 ? 2.746 -12.617 5.417 1.00 94.44 240 ARG A O 1
ATOM 1910 N N . ASP A 1 241 ? 4.787 -11.925 4.848 1.00 91.19 241 ASP A N 1
ATOM 1911 C CA . ASP A 1 241 ? 5.405 -12.440 6.074 1.00 91.19 241 ASP A CA 1
ATOM 1912 C C . ASP A 1 241 ? 4.873 -11.709 7.330 1.00 91.19 241 ASP A C 1
ATOM 1914 O O . ASP A 1 241 ? 4.621 -12.327 8.372 1.00 91.19 241 ASP A O 1
ATOM 1918 N N . VAL A 1 242 ? 4.621 -10.398 7.232 1.00 91.62 242 VAL A N 1
ATOM 1919 C CA . VAL A 1 242 ? 3.958 -9.608 8.285 1.00 91.62 242 VAL A CA 1
ATOM 1920 C C . VAL A 1 242 ? 2.499 -10.027 8.476 1.00 91.62 242 VAL A C 1
ATOM 1922 O O . VAL A 1 242 ? 2.055 -10.174 9.615 1.00 91.62 242 VAL A O 1
ATOM 1925 N N . TYR A 1 243 ? 1.778 -10.296 7.390 1.00 95.12 243 TYR A N 1
ATOM 1926 C CA . TYR A 1 243 ? 0.398 -10.779 7.414 1.00 95.12 243 TYR A CA 1
ATOM 1927 C C . TYR A 1 243 ? 0.249 -12.089 8.189 1.00 95.12 243 TYR A C 1
ATOM 1929 O O . TYR A 1 243 ? -0.686 -12.251 8.978 1.00 95.12 243 TYR A O 1
ATOM 1937 N N . HIS A 1 244 ? 1.198 -13.012 8.024 1.00 93.94 244 HIS A N 1
ATOM 1938 C CA . HIS A 1 244 ? 1.198 -14.274 8.762 1.00 93.94 244 HIS A CA 1
ATOM 1939 C C . HIS A 1 244 ? 1.673 -14.129 10.214 1.00 93.94 244 HIS A C 1
ATOM 1941 O O . HIS A 1 244 ? 1.150 -14.813 11.094 1.00 93.94 244 HIS A O 1
ATOM 1947 N N . SER A 1 245 ? 2.648 -13.256 10.487 1.00 90.00 245 SER A N 1
ATOM 1948 C CA . SER A 1 245 ? 3.238 -13.111 11.830 1.00 90.00 245 SER A CA 1
ATOM 1949 C C . SER A 1 245 ? 2.464 -12.178 12.769 1.00 90.00 245 SER A C 1
ATOM 1951 O O . SER A 1 245 ? 2.546 -12.345 13.988 1.00 90.00 245 SER A O 1
ATOM 1953 N N . ARG A 1 246 ? 1.699 -11.218 12.230 1.00 92.00 246 ARG A N 1
ATOM 1954 C CA . ARG A 1 246 ? 0.822 -10.281 12.962 1.00 92.00 246 ARG A CA 1
ATOM 1955 C C . ARG A 1 246 ? 1.498 -9.645 14.193 1.00 92.00 246 ARG A C 1
ATOM 1957 O O . ARG A 1 246 ? 0.982 -9.756 15.314 1.00 92.00 246 ARG A O 1
ATOM 1964 N N . PRO A 1 247 ? 2.641 -8.950 14.030 1.00 87.12 247 PRO A N 1
ATOM 1965 C CA . PRO A 1 247 ? 3.464 -8.458 15.144 1.00 87.12 247 PRO A CA 1
ATOM 1966 C C . PRO A 1 247 ? 2.709 -7.551 16.134 1.00 87.12 247 PRO A C 1
ATOM 1968 O O . PRO A 1 247 ? 2.980 -7.574 17.337 1.00 87.12 247 PRO A O 1
ATOM 1971 N N . TRP A 1 248 ? 1.698 -6.807 15.673 1.00 86.56 248 TRP A N 1
ATOM 1972 C CA . TRP A 1 248 ? 0.838 -5.977 16.529 1.00 86.56 248 TR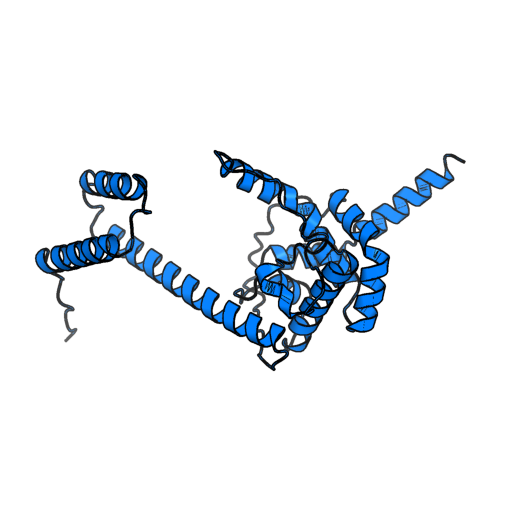P A CA 1
ATOM 1973 C C . TRP A 1 248 ? 0.022 -6.785 17.547 1.00 86.56 248 TRP A C 1
ATOM 1975 O O . TRP A 1 248 ? -0.267 -6.288 18.638 1.00 86.56 248 TRP A O 1
ATOM 1985 N N . GLN A 1 249 ? -0.351 -8.028 17.234 1.00 88.38 249 GLN A N 1
ATOM 1986 C CA . GLN A 1 249 ? -1.080 -8.888 18.170 1.00 88.38 249 GLN A CA 1
ATOM 1987 C C . GLN A 1 249 ? -0.162 -9.385 19.291 1.00 88.38 249 GLN A C 1
ATOM 1989 O O . GLN A 1 249 ? -0.584 -9.446 20.447 1.00 88.38 249 GLN A O 1
ATOM 1994 N N . ILE A 1 250 ? 1.100 -9.690 18.968 1.00 83.00 250 ILE A N 1
ATOM 1995 C CA . ILE A 1 250 ? 2.121 -10.060 19.958 1.00 83.00 250 ILE A CA 1
ATOM 1996 C C . ILE A 1 250 ? 2.341 -8.890 20.921 1.00 83.00 250 ILE A C 1
ATOM 1998 O O . ILE A 1 250 ? 2.294 -9.079 22.135 1.00 83.00 250 ILE A O 1
ATOM 2002 N N . TRP A 1 251 ? 2.476 -7.669 20.393 1.00 79.50 251 TRP A N 1
ATOM 2003 C CA . TRP A 1 251 ? 2.611 -6.463 21.209 1.00 79.50 251 TRP A CA 1
ATOM 2004 C C . TRP A 1 251 ? 1.425 -6.243 22.159 1.00 79.50 251 TRP A C 1
ATOM 2006 O O . TRP A 1 251 ? 1.632 -5.988 23.344 1.00 79.50 251 TRP A O 1
ATOM 2016 N N . ARG A 1 252 ? 0.179 -6.392 21.677 1.00 80.31 252 ARG A N 1
ATOM 2017 C CA . ARG A 1 252 ? -1.026 -6.270 22.523 1.00 80.31 252 ARG A CA 1
ATOM 2018 C C . ARG A 1 252 ? -0.999 -7.253 23.702 1.00 80.31 252 ARG A C 1
ATOM 2020 O O . ARG A 1 252 ? -1.294 -6.845 24.821 1.00 80.31 252 ARG A O 1
ATOM 2027 N N . LYS A 1 253 ? -0.595 -8.508 23.464 1.00 82.75 253 LYS A N 1
ATOM 2028 C CA . LYS A 1 253 ? -0.471 -9.543 24.508 1.00 82.75 253 LYS A CA 1
ATOM 2029 C C . LYS A 1 253 ? 0.649 -9.257 25.509 1.00 82.75 253 LYS A C 1
ATOM 2031 O O . LYS A 1 253 ? 0.501 -9.564 26.685 1.00 82.75 253 LYS A O 1
ATOM 2036 N N . LEU A 1 254 ? 1.782 -8.720 25.054 1.00 75.19 254 LEU A N 1
ATOM 2037 C CA . LEU A 1 254 ? 2.881 -8.343 25.948 1.00 75.19 254 LEU A CA 1
ATOM 2038 C C . LEU A 1 254 ? 2.484 -7.160 26.832 1.00 75.19 254 LEU A C 1
ATOM 2040 O O . LEU A 1 254 ? 2.704 -7.198 28.038 1.00 75.19 254 LEU A O 1
ATOM 2044 N N . LYS A 1 255 ? 1.840 -6.144 26.247 1.00 74.00 255 LYS A N 1
ATOM 2045 C CA . LYS A 1 255 ? 1.401 -4.957 26.982 1.00 74.00 255 LYS A CA 1
ATOM 2046 C C . LYS A 1 255 ? 0.371 -5.288 28.064 1.00 74.00 255 LYS A C 1
ATOM 2048 O O . LYS A 1 255 ? 0.487 -4.745 29.152 1.00 74.00 255 LYS A O 1
ATOM 2053 N N . SER A 1 256 ? -0.592 -6.175 27.787 1.00 77.06 256 SER A N 1
ATOM 2054 C CA . SER A 1 256 ? -1.604 -6.557 28.784 1.00 77.06 256 SER A CA 1
ATOM 2055 C C . SER A 1 256 ? -0.998 -7.268 29.995 1.00 77.06 256 SER A C 1
ATOM 2057 O O . SER A 1 256 ? -1.432 -7.037 31.110 1.00 77.06 256 SER A O 1
ATOM 2059 N N . LYS A 1 257 ? 0.040 -8.091 29.794 1.00 74.00 257 LYS A N 1
ATOM 2060 C CA . LYS A 1 257 ? 0.719 -8.784 30.900 1.00 74.00 257 LYS A CA 1
ATOM 2061 C C . LYS A 1 257 ? 1.474 -7.833 31.826 1.00 74.00 257 LYS A C 1
ATOM 2063 O O . LYS A 1 257 ? 1.452 -8.030 33.028 1.00 74.00 257 LYS A O 1
ATOM 2068 N N . ILE A 1 258 ? 2.115 -6.805 31.266 1.00 70.69 258 ILE A N 1
ATOM 2069 C CA . ILE A 1 258 ? 2.840 -5.802 32.060 1.00 70.69 258 ILE A CA 1
ATOM 2070 C C . ILE A 1 258 ? 1.857 -4.996 32.919 1.00 70.69 258 ILE A C 1
ATOM 2072 O O . ILE A 1 258 ? 2.103 -4.772 34.094 1.00 70.69 258 ILE A O 1
ATOM 2076 N N . THR A 1 259 ? 0.710 -4.602 32.358 1.00 65.69 259 THR A N 1
ATOM 2077 C CA . THR A 1 259 ? -0.280 -3.806 33.100 1.00 65.69 259 THR A CA 1
ATOM 2078 C C . THR A 1 259 ? -0.979 -4.565 34.228 1.00 65.69 259 THR A C 1
ATOM 2080 O O . THR A 1 259 ? -1.526 -3.914 35.110 1.00 65.69 259 THR A O 1
ATOM 2083 N N . ASP A 1 260 ? -0.965 -5.899 34.199 1.00 58.00 260 ASP A N 1
ATOM 2084 C CA . ASP A 1 260 ? -1.592 -6.744 35.222 1.00 58.00 260 ASP A CA 1
ATOM 2085 C C . ASP A 1 260 ? -0.632 -7.093 36.383 1.00 58.00 260 ASP A C 1
ATOM 2087 O O . ASP A 1 260 ? -1.102 -7.474 37.448 1.00 58.00 260 ASP A O 1
ATOM 2091 N N . GLU A 1 261 ? 0.693 -6.977 36.200 1.00 53.38 261 GLU A N 1
ATOM 2092 C CA . GLU A 1 261 ? 1.708 -7.255 37.242 1.00 53.38 261 GLU A CA 1
ATOM 2093 C C . GLU A 1 261 ? 2.138 -6.000 38.031 1.00 53.38 261 GLU A C 1
ATOM 2095 O O . GLU A 1 261 ? 2.691 -6.122 39.123 1.00 53.38 261 GLU A O 1
ATOM 2100 N N . ASP A 1 262 ? 1.852 -4.805 37.505 1.00 49.50 262 ASP A N 1
ATOM 2101 C CA . ASP A 1 262 ? 2.151 -3.507 38.133 1.00 49.50 262 ASP A CA 1
ATOM 2102 C C . ASP A 1 262 ? 0.949 -2.909 38.921 1.00 49.50 262 ASP A C 1
ATOM 2104 O O . ASP A 1 262 ? 0.973 -1.727 39.286 1.00 49.50 262 ASP A O 1
ATOM 2108 N N . LEU A 1 263 ? -0.103 -3.702 39.183 1.00 43.09 263 LEU A N 1
ATOM 2109 C CA . LEU A 1 263 ? -1.303 -3.358 39.976 1.00 43.09 263 LEU A CA 1
ATOM 2110 C C . LEU A 1 263 ? -1.488 -4.311 41.166 1.00 43.09 263 LEU A C 1
ATOM 2112 O O . LEU A 1 263 ? -1.948 -3.820 42.224 1.00 43.09 263 LEU A O 1
#

Secondary structure (DSSP, 8-state):
-PPPPPPPPHHHHHHHHHHHHHHHHHT-S-S-HHHHHHHHHTTS-PPP-HHHHHHHHHHHHHHHHHHHHHHHHHHHHHHHHHTT-------B-------PPPTTS-TTS--HHHHHHHHHHHHHHHHHHHHHT--HHHHHHHHHHHHHHHHHHHHHHHHT-SS--------TTTT--HHHHGGGSTTS-TTT-HHHHHHHHHHHHHHHHTT-SS--HHHHHHHHH-TT--B--HHHHHHHHHHHH-HHHHHHHHHHHHHHH--

Mean predicted aligned error: 13.48 Å